Protein AF-A0A6N4E733-F1 (afdb_monomer_lite)

Foldseek 3Di:
DDDDDDDDDPDPPPPPPPPQPQFAFDVCLLVLLVVLLVLLLVLLVQLLVQAAQDPVRLVPPPALVPGCNALVVCPVSLVVSLVSLLVSLCVLLVSVCVPVNPVQVVLNCCLVVVPDDDALVVSVVSNPSRHPSSNLSSVSSRLSSVVSVLLCDCVQSVPSSGHHSVVSVVSNVVSVVSSVVNNVSSVVSVVVD

Organism: NCBI:txid2548426

Structure (mmCIF, N/CA/C/O backbone):
data_AF-A0A6N4E733-F1
#
_entry.id   AF-A0A6N4E733-F1
#
loop_
_atom_site.group_PDB
_atom_site.id
_atom_site.type_symbol
_atom_site.label_atom_id
_atom_site.label_alt_id
_atom_site.label_comp_id
_atom_site.label_asym_id
_atom_site.label_entity_id
_atom_site.label_seq_id
_atom_site.pdbx_PDB_ins_code
_atom_site.Cartn_x
_atom_site.Cartn_y
_atom_site.Cartn_z
_atom_site.occupancy
_atom_site.B_iso_or_equiv
_atom_site.auth_seq_id
_atom_site.auth_comp_id
_atom_site.auth_asym_id
_atom_site.auth_atom_id
_atom_site.pdbx_PDB_model_num
ATOM 1 N N . MET A 1 1 ? -26.734 61.680 44.728 1.00 37.19 1 MET A N 1
ATOM 2 C CA . MET A 1 1 ? -25.975 61.174 43.566 1.00 37.19 1 MET A CA 1
ATOM 3 C C . MET A 1 1 ? -25.511 59.753 43.862 1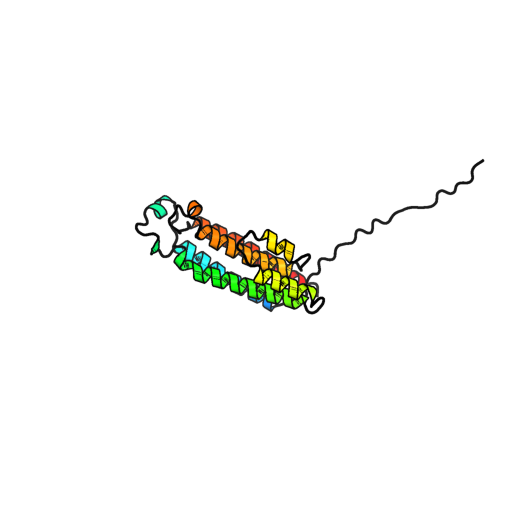.00 37.19 1 MET A C 1
ATOM 5 O O . MET A 1 1 ? -25.029 59.519 44.958 1.00 37.19 1 MET A O 1
ATOM 9 N N . ALA A 1 2 ? -25.751 58.854 42.902 1.00 37.06 2 ALA A N 1
ATOM 10 C CA . ALA A 1 2 ? -25.179 57.520 42.665 1.00 37.06 2 ALA A CA 1
ATOM 11 C C . ALA A 1 2 ? -25.007 56.514 43.832 1.00 37.06 2 ALA A C 1
ATOM 13 O O . ALA A 1 2 ? -24.000 56.490 44.530 1.00 37.06 2 ALA A O 1
ATOM 14 N N . ARG A 1 3 ? -25.953 55.564 43.903 1.00 43.69 3 ARG A N 1
ATOM 15 C CA . ARG A 1 3 ? -25.664 54.143 44.172 1.00 43.69 3 ARG A CA 1
ATOM 16 C C . ARG A 1 3 ? -24.935 53.571 42.953 1.00 43.69 3 ARG A C 1
ATOM 18 O O . ARG A 1 3 ? -25.370 53.884 41.852 1.00 43.69 3 ARG A O 1
ATOM 25 N N . LEU A 1 4 ? -23.951 52.690 43.136 1.00 38.16 4 LEU A N 1
ATOM 26 C CA . LEU A 1 4 ? -23.706 51.549 42.240 1.00 38.16 4 LEU A CA 1
ATOM 27 C C . LEU A 1 4 ? -22.690 50.593 42.876 1.00 38.16 4 LEU A C 1
ATOM 29 O O . LEU A 1 4 ? -21.502 50.875 42.986 1.00 38.16 4 LEU A O 1
ATOM 33 N N . TRP A 1 5 ? -23.221 49.460 43.322 1.00 41.47 5 TRP A N 1
ATOM 34 C CA . TRP A 1 5 ? -22.485 48.241 43.612 1.00 41.47 5 TRP A CA 1
ATOM 35 C C . TRP A 1 5 ? -21.985 47.667 42.282 1.00 41.47 5 TRP A C 1
ATOM 37 O O . TRP A 1 5 ? -22.796 47.418 41.393 1.00 41.47 5 TRP A O 1
ATOM 47 N N . ALA A 1 6 ? -20.679 47.451 42.135 1.00 42.34 6 ALA A N 1
ATOM 48 C CA . ALA A 1 6 ? -20.124 46.688 41.022 1.00 42.34 6 ALA A CA 1
ATOM 49 C C . ALA A 1 6 ? -19.972 45.231 41.472 1.00 42.34 6 ALA A C 1
ATOM 51 O O . ALA A 1 6 ? -19.013 44.865 42.147 1.00 42.34 6 ALA A O 1
ATOM 52 N N . VAL A 1 7 ? -20.969 44.417 41.135 1.00 46.75 7 VAL A N 1
ATOM 53 C CA . VAL A 1 7 ? -20.977 42.967 41.329 1.00 46.75 7 VAL A CA 1
ATOM 54 C C . VAL A 1 7 ? -21.109 42.314 39.955 1.00 46.75 7 VAL A C 1
ATOM 56 O O . VAL A 1 7 ? -22.022 42.644 39.207 1.00 46.75 7 VAL A O 1
ATOM 59 N N . LEU A 1 8 ? -20.208 41.357 39.709 1.00 43.78 8 LEU A N 1
ATOM 60 C CA . LEU A 1 8 ? -20.210 40.302 38.688 1.00 43.78 8 LEU A CA 1
ATOM 61 C C . LEU A 1 8 ? -20.123 40.694 37.200 1.00 43.78 8 LEU A C 1
ATOM 63 O O . LEU A 1 8 ? -20.998 41.340 36.643 1.00 43.78 8 LEU A O 1
ATOM 67 N N . LEU A 1 9 ? -19.136 40.101 36.519 1.00 40.91 9 LEU A N 1
ATOM 68 C CA . LEU A 1 9 ? -19.364 38.911 35.681 1.00 40.91 9 LEU A CA 1
ATOM 69 C C . LEU A 1 9 ? -18.004 38.297 35.296 1.00 40.91 9 LEU A C 1
ATOM 71 O O . LEU A 1 9 ? -17.426 38.596 34.255 1.00 40.91 9 LEU A O 1
ATOM 75 N N . LEU A 1 10 ? -17.486 37.423 36.165 1.00 42.59 10 LEU A N 1
ATOM 76 C CA . LEU A 1 10 ? -16.529 36.396 35.754 1.00 42.59 10 LEU A CA 1
ATOM 77 C C . LEU A 1 10 ? -17.308 35.392 34.902 1.00 42.59 10 LEU A C 1
ATOM 79 O O . LEU A 1 10 ? -18.083 34.602 35.433 1.00 42.59 10 LEU A O 1
ATOM 83 N N . ALA A 1 11 ? -17.135 35.449 33.585 1.00 44.19 11 ALA A N 1
ATOM 84 C CA . ALA A 1 11 ? -17.552 34.372 32.703 1.00 44.19 11 ALA A CA 1
ATOM 85 C C . ALA A 1 11 ? -16.568 33.202 32.884 1.00 44.19 11 ALA A C 1
ATOM 87 O O . ALA A 1 11 ? -15.387 33.364 32.561 1.00 44.19 11 ALA A O 1
ATOM 88 N N . PRO A 1 12 ? -16.990 32.027 33.386 1.00 45.59 12 PRO A N 1
ATOM 89 C CA . PRO A 1 12 ? -16.172 30.843 33.233 1.00 45.59 12 PRO A CA 1
ATOM 90 C C . PRO A 1 12 ? -16.216 30.465 31.751 1.00 45.59 12 PRO A C 1
ATOM 92 O O . PRO A 1 12 ? -17.243 30.036 31.228 1.00 45.59 12 PRO A O 1
ATOM 95 N N . MET A 1 13 ? -15.088 30.647 31.065 1.00 41.25 13 MET A N 1
ATOM 96 C CA . MET A 1 13 ? -14.795 29.953 29.815 1.00 41.25 13 MET A CA 1
ATOM 97 C C . MET A 1 13 ? -14.754 28.459 30.141 1.00 41.25 13 MET A C 1
ATOM 99 O O . MET A 1 13 ? -13.705 27.910 30.476 1.00 41.25 13 MET A O 1
ATOM 103 N N . ILE A 1 14 ? -15.916 27.806 30.105 1.00 45.97 14 ILE A N 1
ATOM 104 C CA . ILE A 1 14 ? -16.004 26.351 30.076 1.00 45.97 14 ILE A CA 1
ATOM 105 C C . ILE A 1 14 ? -15.475 25.952 28.701 1.00 45.97 14 ILE A C 1
ATOM 107 O O . ILE A 1 14 ? -16.219 25.826 27.731 1.00 45.97 14 ILE A O 1
ATOM 111 N N . GLY A 1 15 ? -14.151 25.824 28.609 1.00 41.09 15 GLY A N 1
ATOM 112 C CA . GLY A 1 15 ? -13.496 25.095 27.542 1.00 41.09 15 GLY A CA 1
ATOM 113 C C . GLY A 1 15 ? -13.974 23.657 27.634 1.00 41.09 15 GLY A C 1
ATOM 114 O O . GLY A 1 15 ? -13.430 22.863 28.399 1.00 41.09 15 GLY A O 1
ATOM 115 N N . GLY A 1 16 ? -15.042 23.344 26.902 1.00 36.66 16 GLY A N 1
ATOM 116 C CA . GLY A 1 16 ? -15.466 21.977 26.683 1.00 36.66 16 GLY A CA 1
ATOM 117 C C . GLY A 1 16 ? -14.296 21.237 26.056 1.00 36.66 16 GLY A C 1
ATOM 118 O O . GLY A 1 16 ? -13.979 21.447 24.887 1.00 36.66 16 GLY A O 1
ATOM 119 N N . CYS A 1 17 ? -13.630 20.395 26.843 1.00 42.91 17 CYS A N 1
ATOM 120 C CA . CYS A 1 17 ? -12.808 19.336 26.292 1.00 42.91 17 CYS A CA 1
ATOM 121 C C . CYS A 1 17 ? -13.757 18.515 25.424 1.00 42.91 17 CYS A C 1
ATOM 123 O O . CYS A 1 17 ? -14.620 17.813 25.952 1.00 42.91 17 CYS A O 1
ATOM 125 N N . ALA A 1 18 ? -13.665 18.665 24.103 1.00 42.12 18 ALA A N 1
ATOM 126 C CA . ALA A 1 18 ? -14.298 17.739 23.188 1.00 42.12 18 ALA A CA 1
ATOM 127 C C . ALA A 1 18 ? -13.693 16.372 23.513 1.00 42.12 18 ALA A C 1
ATOM 129 O O . ALA A 1 18 ? -12.561 16.087 23.127 1.00 42.12 18 ALA A O 1
ATOM 130 N N . MET A 1 19 ? -14.399 15.573 24.320 1.00 41.31 19 MET A N 1
ATOM 131 C CA . MET A 1 19 ? -14.022 14.195 24.578 1.00 41.31 19 MET A CA 1
ATOM 132 C C . MET A 1 19 ? -14.069 13.501 23.225 1.00 41.31 19 MET A C 1
ATOM 134 O O . MET A 1 19 ? -15.141 13.193 22.704 1.00 41.31 19 MET A O 1
ATOM 138 N N . GLN A 1 20 ? -12.905 13.323 22.607 1.00 49.31 20 GLN A N 1
ATOM 139 C CA . GLN A 1 20 ? -12.774 12.385 21.511 1.00 49.31 20 GLN A CA 1
ATOM 140 C C . GLN A 1 20 ? -13.217 11.036 22.064 1.00 49.31 20 GLN A C 1
ATOM 142 O O . GLN A 1 20 ? -12.657 10.554 23.046 1.00 49.31 20 GLN A O 1
ATOM 147 N N . LEU A 1 21 ? -14.275 10.478 21.477 1.00 49.22 21 LEU A N 1
ATOM 148 C CA . LEU A 1 21 ? -14.801 9.176 21.849 1.00 49.22 21 LEU A CA 1
ATOM 149 C C . LEU A 1 21 ? -13.724 8.136 21.511 1.00 49.22 21 LEU A C 1
ATOM 151 O O . LEU A 1 21 ? -13.549 7.747 20.354 1.00 49.22 21 LEU A O 1
ATOM 155 N N . VAL A 1 22 ? -12.930 7.765 22.512 1.00 56.69 22 VAL A N 1
ATOM 156 C CA . VAL A 1 22 ? -11.940 6.699 22.398 1.00 56.69 22 VAL A CA 1
ATOM 157 C C . VAL A 1 22 ? -12.692 5.394 22.618 1.00 56.69 22 VAL A C 1
ATOM 159 O O . VAL A 1 22 ? -13.217 5.156 23.701 1.00 56.69 22 VAL A O 1
ATOM 162 N N . GLN A 1 23 ? -12.777 4.564 21.578 1.00 62.03 23 GLN A N 1
ATOM 163 C CA . GLN A 1 23 ? -13.398 3.245 21.696 1.00 62.03 23 GLN A CA 1
ATOM 164 C C . GLN A 1 23 ? -12.700 2.392 22.767 1.00 62.03 23 GLN A C 1
ATOM 166 O O . GLN A 1 23 ? -11.492 2.557 22.960 1.00 62.03 23 GLN A O 1
ATOM 171 N N . PRO A 1 24 ? -13.400 1.432 23.397 1.00 67.50 24 PRO A N 1
ATOM 172 C CA . PRO A 1 24 ? -12.759 0.436 24.250 1.00 67.50 24 PRO A CA 1
ATOM 173 C C . PRO A 1 24 ? -11.723 -0.393 23.473 1.00 67.50 24 PRO A C 1
ATOM 175 O O . PRO A 1 24 ? -11.715 -0.444 22.240 1.00 67.50 24 PRO A O 1
ATOM 178 N N . TYR A 1 25 ? -10.811 -1.026 24.211 1.00 75.44 25 TYR A N 1
ATOM 179 C CA . TYR A 1 25 ? -9.773 -1.884 23.642 1.00 75.44 25 TYR A CA 1
ATOM 180 C C . TYR A 1 25 ? -10.366 -3.089 22.891 1.00 75.44 25 TYR A C 1
ATOM 182 O O . TYR A 1 25 ? -11.168 -3.835 23.453 1.00 75.44 25 TYR A O 1
ATOM 190 N N . ASP A 1 26 ? -9.898 -3.341 21.662 1.00 81.19 26 ASP A N 1
ATOM 191 C CA . ASP A 1 26 ? -10.223 -4.552 20.897 1.00 81.19 26 ASP A CA 1
ATOM 192 C C . ASP A 1 26 ? -8.949 -5.296 20.448 1.00 81.19 26 ASP A C 1
ATOM 194 O O . ASP A 1 26 ? -8.253 -4.913 19.502 1.00 81.19 26 ASP A O 1
ATOM 198 N N . ALA A 1 27 ? -8.668 -6.434 21.091 1.00 83.56 27 ALA A N 1
ATOM 199 C CA . ALA A 1 27 ? -7.518 -7.290 20.781 1.00 83.56 27 ALA A CA 1
ATOM 200 C C . ALA A 1 27 ? -7.492 -7.802 19.326 1.00 83.56 27 ALA A C 1
ATOM 202 O O . ALA A 1 27 ? -6.429 -8.130 18.785 1.00 83.56 27 ALA A O 1
ATOM 203 N N . LYS A 1 28 ? -8.649 -7.883 18.662 1.00 87.62 28 LYS A N 1
ATOM 204 C CA . LYS A 1 28 ? -8.726 -8.286 17.253 1.00 87.62 28 LYS A CA 1
ATOM 205 C C . LYS A 1 28 ? -8.357 -7.152 16.300 1.00 87.62 28 LYS A C 1
ATOM 207 O O . LYS A 1 28 ? -7.849 -7.450 15.225 1.00 87.62 28 LYS A O 1
ATOM 212 N N . LEU A 1 29 ? -8.548 -5.885 16.681 1.00 87.94 29 LEU A N 1
ATOM 213 C CA . LEU A 1 29 ? -8.032 -4.747 15.907 1.00 87.94 29 LEU A CA 1
ATOM 214 C C . LEU A 1 29 ? -6.503 -4.696 15.979 1.00 87.94 29 LEU A C 1
ATOM 216 O O . LEU A 1 29 ? -5.846 -4.538 14.954 1.00 87.94 29 LEU A O 1
ATOM 220 N N . VAL A 1 30 ? -5.935 -4.949 17.162 1.00 88.38 30 VAL A N 1
ATOM 221 C CA . VAL A 1 30 ? -4.482 -5.070 17.373 1.00 88.38 30 VAL A CA 1
ATOM 222 C C . VAL A 1 30 ? -3.879 -6.190 16.525 1.00 88.38 30 VAL A C 1
ATOM 224 O O . VAL A 1 30 ? -2.996 -5.944 15.702 1.00 88.38 30 VAL A O 1
ATOM 227 N N . SER A 1 31 ? -4.373 -7.421 16.685 1.00 91.12 31 SER A N 1
ATOM 228 C CA . SER A 1 31 ? -3.856 -8.576 15.934 1.00 91.12 31 SER A CA 1
ATOM 229 C C . SER A 1 31 ? -4.151 -8.487 14.433 1.00 91.12 31 SER A C 1
ATOM 231 O O . SER A 1 31 ? -3.339 -8.923 13.615 1.00 91.12 31 SER A O 1
ATOM 233 N N . GLY A 1 32 ? -5.269 -7.869 14.049 1.00 93.25 32 GLY A N 1
ATOM 234 C CA . GLY A 1 32 ? -5.602 -7.573 12.660 1.00 93.25 32 GLY A CA 1
ATOM 235 C C . GLY A 1 32 ? -4.635 -6.573 12.019 1.00 93.25 32 GLY A C 1
ATOM 236 O O . GLY A 1 32 ? -4.145 -6.824 10.919 1.00 93.25 32 GLY A O 1
ATOM 237 N N . ALA A 1 33 ? -4.275 -5.498 12.726 1.00 93.19 33 ALA A N 1
ATOM 238 C CA . ALA A 1 33 ? -3.271 -4.535 12.272 1.00 93.19 33 ALA A CA 1
ATOM 239 C C . ALA A 1 33 ? -1.878 -5.176 12.111 1.00 93.19 33 ALA A C 1
ATOM 241 O O . ALA A 1 33 ? -1.170 -4.890 11.145 1.00 93.19 33 ALA A O 1
ATOM 242 N N . GLU A 1 34 ? -1.485 -6.090 13.006 1.00 94.38 34 GLU A N 1
ATOM 243 C CA . GLU A 1 34 ? -0.240 -6.859 12.856 1.00 94.38 34 GLU A CA 1
ATOM 244 C C . GLU A 1 34 ? -0.270 -7.803 11.647 1.00 94.38 34 GLU A C 1
ATOM 246 O O . GLU A 1 34 ? 0.722 -7.928 10.923 1.00 94.38 34 GLU A O 1
ATOM 251 N N . ALA A 1 35 ? -1.393 -8.489 11.420 1.00 96.56 35 ALA A N 1
ATOM 252 C CA . ALA A 1 35 ? -1.559 -9.375 10.272 1.00 96.56 35 ALA A CA 1
ATOM 253 C C . ALA A 1 35 ? -1.493 -8.591 8.953 1.00 96.56 35 ALA A C 1
ATOM 255 O O . ALA A 1 35 ? -0.776 -8.999 8.032 1.00 96.56 35 ALA A O 1
ATOM 256 N N . PHE A 1 36 ? -2.163 -7.437 8.901 1.00 97.19 36 PHE A N 1
ATOM 257 C CA . PHE A 1 36 ? -2.080 -6.496 7.788 1.00 97.19 36 PHE A CA 1
ATOM 258 C C . PHE A 1 36 ? -0.631 -6.052 7.552 1.00 97.19 36 PHE A C 1
ATOM 260 O O . PHE A 1 36 ? -0.127 -6.155 6.432 1.00 97.19 36 PHE A O 1
ATOM 267 N N . TYR A 1 37 ? 0.080 -5.638 8.611 1.00 97.38 37 TYR A N 1
ATOM 268 C CA . TYR A 1 37 ? 1.487 -5.243 8.522 1.00 97.38 37 TYR A CA 1
ATOM 269 C C . TYR A 1 37 ? 2.349 -6.341 7.907 1.00 97.38 37 TYR A C 1
ATOM 271 O O . TYR A 1 37 ? 3.094 -6.072 6.970 1.00 97.38 37 TYR A O 1
ATOM 279 N N . LYS A 1 38 ? 2.238 -7.582 8.395 1.00 97.94 38 LYS A N 1
ATOM 280 C CA . LYS A 1 38 ? 3.041 -8.711 7.900 1.00 97.94 38 LYS A CA 1
ATOM 281 C C . LYS A 1 38 ? 2.825 -8.936 6.405 1.00 97.94 38 LYS A C 1
ATOM 283 O O . LYS A 1 38 ? 3.798 -9.089 5.665 1.00 97.94 38 LYS A O 1
ATOM 288 N N . LYS A 1 39 ? 1.574 -8.910 5.941 1.00 97.94 39 LYS A N 1
ATOM 289 C CA . LYS A 1 39 ? 1.250 -9.084 4.517 1.00 97.94 39 LYS A CA 1
ATOM 290 C C . LYS A 1 39 ? 1.750 -7.920 3.667 1.00 97.94 39 LYS A C 1
ATOM 292 O O . LYS A 1 39 ? 2.428 -8.148 2.666 1.00 97.94 39 LYS A O 1
ATOM 297 N N . ALA A 1 40 ? 1.486 -6.683 4.085 1.00 98.12 40 ALA A N 1
ATOM 298 C CA . ALA A 1 40 ? 1.936 -5.494 3.368 1.00 98.12 40 ALA A CA 1
ATOM 299 C C . ALA A 1 40 ? 3.471 -5.405 3.322 1.00 98.12 40 ALA A C 1
ATOM 301 O O . ALA A 1 40 ? 4.042 -5.147 2.264 1.00 98.12 40 ALA A O 1
ATOM 302 N N . ALA A 1 41 ? 4.153 -5.692 4.431 1.00 97.94 41 ALA A N 1
ATOM 303 C CA . ALA A 1 41 ? 5.610 -5.708 4.509 1.00 97.94 41 ALA A CA 1
ATOM 304 C C . ALA A 1 41 ? 6.221 -6.803 3.624 1.00 97.94 41 ALA A C 1
ATOM 306 O O . ALA A 1 41 ? 7.231 -6.553 2.969 1.00 97.94 41 ALA A O 1
ATOM 307 N N . THR A 1 42 ? 5.592 -7.980 3.551 1.00 98.19 42 THR A N 1
ATOM 308 C CA . THR A 1 42 ? 6.009 -9.061 2.642 1.00 98.19 42 THR A CA 1
ATOM 309 C C . THR A 1 42 ? 5.907 -8.608 1.187 1.00 98.19 42 THR A C 1
ATOM 311 O O . THR A 1 42 ? 6.892 -8.673 0.454 1.00 98.19 42 THR A O 1
ATOM 314 N N . MET A 1 43 ? 4.765 -8.036 0.787 1.00 98.19 43 MET A N 1
ATOM 315 C CA . MET A 1 43 ? 4.591 -7.471 -0.556 1.00 98.19 43 MET A CA 1
ATOM 316 C C . MET A 1 43 ? 5.644 -6.398 -0.869 1.00 98.19 43 MET A C 1
ATOM 318 O O . MET A 1 43 ? 6.211 -6.394 -1.960 1.00 98.19 43 MET A O 1
ATOM 322 N N . VAL A 1 44 ? 5.918 -5.492 0.076 1.00 98.06 44 VAL A N 1
ATOM 323 C CA . VAL A 1 44 ? 6.925 -4.433 -0.086 1.00 98.06 44 VAL A CA 1
ATOM 324 C C . VAL A 1 44 ? 8.331 -5.013 -0.239 1.00 98.06 44 VAL A C 1
ATOM 326 O O . VAL A 1 44 ? 9.089 -4.549 -1.089 1.00 98.06 44 VAL A O 1
ATOM 329 N N . GLN A 1 45 ? 8.684 -6.031 0.546 1.00 98.25 45 GLN A N 1
ATOM 330 C CA . GLN A 1 45 ? 9.993 -6.676 0.480 1.00 98.25 45 GLN A CA 1
ATOM 331 C C . GLN A 1 45 ? 10.199 -7.409 -0.851 1.00 98.25 45 GLN A C 1
ATOM 333 O O . GLN A 1 45 ? 11.266 -7.290 -1.451 1.00 98.25 45 GLN A O 1
ATOM 338 N N . GLU A 1 46 ? 9.183 -8.122 -1.335 1.00 97.69 46 GLU A N 1
ATOM 339 C CA . GLU A 1 46 ? 9.220 -8.779 -2.645 1.00 97.69 46 GLU A CA 1
ATOM 340 C C . GLU A 1 46 ? 9.310 -7.759 -3.785 1.00 97.69 46 GLU A C 1
ATOM 342 O O . GLU A 1 46 ? 10.130 -7.912 -4.689 1.00 97.69 46 GLU A O 1
ATOM 347 N N . GLY A 1 47 ? 8.534 -6.672 -3.700 1.00 98.06 47 GLY A N 1
ATOM 348 C CA . GLY A 1 47 ? 8.623 -5.542 -4.622 1.00 98.06 47 GLY A CA 1
ATOM 349 C C . GLY A 1 47 ? 10.028 -4.959 -4.668 1.00 98.06 47 GLY A C 1
ATOM 350 O O . GLY A 1 47 ? 10.595 -4.817 -5.749 1.00 98.06 47 GLY A O 1
ATOM 351 N N . ARG A 1 48 ? 10.640 -4.705 -3.505 1.00 98.31 48 ARG A N 1
ATOM 352 C CA . ARG A 1 48 ? 12.024 -4.229 -3.422 1.00 98.31 48 ARG A CA 1
ATOM 353 C C . ARG A 1 48 ? 12.995 -5.206 -4.076 1.00 98.31 48 ARG A C 1
ATOM 355 O O . ARG A 1 48 ? 13.809 -4.777 -4.882 1.00 98.31 48 ARG A O 1
ATOM 362 N N . ALA A 1 49 ? 12.919 -6.489 -3.731 1.00 98.19 49 ALA A N 1
ATOM 363 C CA . ALA A 1 49 ? 13.851 -7.504 -4.218 1.00 98.19 49 ALA A CA 1
ATOM 364 C C . ALA A 1 49 ? 13.801 -7.672 -5.745 1.00 98.19 49 ALA A C 1
ATOM 366 O O . ALA A 1 49 ? 14.835 -7.895 -6.365 1.00 98.19 49 ALA A O 1
ATOM 367 N N . ALA A 1 50 ? 12.618 -7.532 -6.344 1.00 97.56 50 ALA A N 1
ATOM 368 C CA . ALA A 1 50 ? 12.437 -7.639 -7.787 1.00 97.56 50 ALA A CA 1
ATOM 369 C C . ALA A 1 50 ? 12.754 -6.340 -8.550 1.00 97.56 50 ALA A C 1
ATOM 371 O O . ALA A 1 50 ? 12.831 -6.369 -9.774 1.00 97.56 50 ALA A O 1
ATOM 372 N N . SER A 1 51 ? 12.873 -5.195 -7.870 1.00 98.00 51 SER A N 1
ATOM 373 C CA . SER A 1 51 ? 12.921 -3.883 -8.525 1.00 98.00 51 SER A CA 1
ATOM 374 C C . SER A 1 51 ? 14.337 -3.424 -8.882 1.00 98.00 51 SER A C 1
ATOM 376 O O . SER A 1 51 ? 15.278 -3.691 -8.129 1.00 98.00 51 SER A O 1
ATOM 378 N N . PRO A 1 52 ? 14.491 -2.640 -9.965 1.00 98.12 52 PRO A N 1
ATOM 379 C CA . PRO A 1 52 ? 15.754 -1.991 -10.299 1.00 98.12 52 PRO A CA 1
ATOM 380 C C . PRO A 1 52 ? 16.151 -0.956 -9.237 1.00 98.12 52 PRO A C 1
ATOM 382 O O . PRO A 1 52 ? 15.303 -0.281 -8.638 1.00 98.12 52 PRO A O 1
ATOM 385 N N . GLY A 1 53 ? 17.454 -0.806 -9.012 1.00 97.88 53 GLY A N 1
ATOM 386 C CA . GLY A 1 53 ? 18.026 0.201 -8.122 1.00 97.88 53 GLY A CA 1
ATOM 387 C C . GLY A 1 53 ? 18.017 1.604 -8.733 1.00 97.88 53 GLY A C 1
ATOM 388 O O . GLY A 1 53 ? 17.865 2.594 -8.014 1.00 97.88 53 GLY A O 1
ATOM 389 N N . SER A 1 54 ? 18.110 1.701 -10.062 1.00 97.50 54 SER A N 1
ATOM 390 C CA . SER A 1 54 ? 18.254 2.966 -10.787 1.00 97.50 54 SER A CA 1
ATOM 391 C C . SER A 1 54 ? 17.311 3.099 -11.989 1.00 97.50 54 SER A C 1
ATOM 393 O O . SER A 1 54 ? 16.684 2.144 -12.444 1.00 97.50 54 SER A O 1
ATOM 395 N N . ASP A 1 55 ? 17.200 4.320 -12.522 1.00 96.56 55 ASP A N 1
ATOM 396 C CA . ASP A 1 55 ? 16.445 4.562 -13.758 1.00 96.56 55 ASP A CA 1
ATOM 397 C C . ASP A 1 55 ? 17.133 3.966 -14.993 1.00 96.56 55 ASP A C 1
ATOM 399 O O . ASP A 1 55 ? 16.444 3.590 -15.936 1.00 96.56 55 ASP A O 1
ATOM 403 N N . ALA A 1 56 ? 18.466 3.856 -14.974 1.00 97.56 56 ALA A N 1
ATOM 404 C CA . ALA A 1 56 ? 19.234 3.223 -16.042 1.00 97.56 56 ALA A CA 1
ATOM 405 C C . ALA A 1 56 ? 18.965 1.712 -16.095 1.00 97.56 56 ALA A C 1
ATOM 407 O O . ALA A 1 56 ? 18.639 1.192 -17.157 1.00 97.56 56 ALA A O 1
ATOM 408 N N . GLU A 1 57 ? 19.002 1.028 -14.946 1.00 97.75 57 GL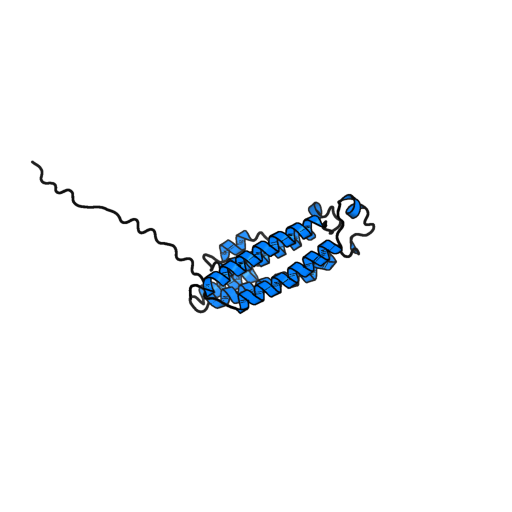U A N 1
ATOM 409 C CA . GLU A 1 57 ? 18.628 -0.391 -14.853 1.00 97.75 57 GLU A CA 1
ATOM 410 C C . GLU A 1 57 ? 17.185 -0.624 -15.294 1.00 97.75 57 GLU A C 1
ATOM 412 O O . GLU A 1 57 ? 16.914 -1.558 -16.039 1.00 97.75 57 GLU A O 1
ATOM 417 N N . ARG A 1 58 ? 16.258 0.252 -14.884 1.00 97.56 58 ARG A N 1
ATOM 418 C CA . ARG A 1 58 ? 14.856 0.168 -15.303 1.00 97.56 58 ARG A CA 1
ATOM 419 C C . ARG A 1 58 ? 14.690 0.321 -16.816 1.00 97.56 58 ARG A C 1
ATOM 421 O O . ARG A 1 58 ? 13.908 -0.411 -17.408 1.00 97.56 58 ARG A O 1
ATOM 428 N N . ALA A 1 59 ? 15.410 1.259 -17.433 1.00 96.38 59 ALA A N 1
ATOM 429 C CA . ALA A 1 59 ? 15.363 1.492 -18.877 1.00 96.38 59 ALA A CA 1
ATOM 430 C C . ALA A 1 59 ? 16.007 0.358 -19.692 1.00 96.38 59 ALA A C 1
ATOM 432 O O . ALA A 1 59 ? 15.662 0.178 -20.855 1.00 96.38 59 ALA A O 1
ATOM 433 N N . ALA A 1 60 ? 16.919 -0.412 -19.091 1.00 97.44 60 ALA A N 1
ATOM 434 C CA . ALA A 1 60 ? 17.546 -1.571 -19.722 1.00 97.44 60 ALA A CA 1
ATOM 435 C C . ALA A 1 60 ? 16.637 -2.819 -19.767 1.00 97.44 60 ALA A C 1
ATOM 437 O O . ALA A 1 60 ? 17.004 -3.822 -20.379 1.00 97.44 60 ALA A O 1
ATOM 438 N N . ILE A 1 61 ? 15.461 -2.784 -19.129 1.00 97.38 61 ILE A N 1
ATOM 439 C CA . ILE A 1 61 ? 14.492 -3.886 -19.150 1.00 97.38 61 ILE A CA 1
ATOM 440 C C . ILE A 1 61 ? 13.828 -3.939 -20.532 1.00 97.38 61 ILE A C 1
ATOM 442 O O . ILE A 1 61 ? 13.048 -3.058 -20.883 1.00 97.38 61 ILE A O 1
ATOM 446 N N . ALA A 1 62 ? 14.130 -4.990 -21.299 1.00 95.19 62 ALA A N 1
ATOM 447 C CA . ALA A 1 62 ? 13.672 -5.140 -22.682 1.00 95.19 62 ALA A CA 1
ATOM 448 C C . ALA A 1 62 ? 12.145 -5.290 -22.815 1.00 95.19 62 ALA A C 1
ATOM 450 O O . ALA A 1 62 ? 11.545 -4.676 -23.691 1.00 95.19 62 ALA A O 1
ATOM 451 N N . ASP A 1 63 ? 11.520 -6.079 -21.936 1.00 96.50 63 ASP A N 1
ATOM 452 C CA . ASP A 1 63 ? 10.063 -6.226 -21.861 1.00 96.50 63 ASP A CA 1
ATOM 453 C C . ASP A 1 63 ? 9.590 -6.011 -20.415 1.00 96.50 63 ASP A C 1
ATOM 455 O O . ASP A 1 63 ? 9.641 -6.931 -19.587 1.00 96.50 63 ASP A O 1
ATOM 459 N N . PRO A 1 64 ? 9.145 -4.788 -20.076 1.00 96.88 64 PRO A N 1
ATOM 460 C CA . PRO A 1 64 ? 8.642 -4.489 -18.744 1.00 96.88 64 PRO A CA 1
ATOM 461 C C . PRO A 1 64 ? 7.404 -5.302 -18.357 1.00 96.88 64 PRO A C 1
ATOM 463 O O . PRO A 1 64 ? 7.234 -5.593 -17.178 1.00 96.88 64 PRO A O 1
ATOM 466 N N . SER A 1 65 ? 6.561 -5.709 -19.314 1.00 95.50 65 SER A N 1
ATOM 467 C CA . SER A 1 65 ? 5.250 -6.316 -19.035 1.00 95.50 65 SER A CA 1
ATOM 468 C C . SER A 1 65 ? 5.345 -7.693 -18.368 1.00 95.50 65 SER A C 1
ATOM 470 O O . SER A 1 65 ? 4.482 -8.078 -17.572 1.00 95.50 65 SER A O 1
ATOM 472 N N . VAL A 1 66 ? 6.423 -8.430 -18.650 1.00 96.69 66 VAL A N 1
ATOM 473 C CA . VAL A 1 66 ? 6.677 -9.757 -18.074 1.00 96.69 66 VAL A CA 1
ATOM 474 C C . VAL A 1 66 ? 7.525 -9.705 -16.806 1.00 96.69 66 VAL A C 1
ATOM 476 O O . VAL A 1 66 ? 7.559 -10.696 -16.069 1.00 96.69 66 VAL A O 1
ATOM 479 N N . HIS A 1 67 ? 8.162 -8.564 -16.521 1.00 98.00 67 HIS A N 1
ATOM 480 C CA . HIS A 1 67 ? 9.110 -8.391 -15.425 1.00 98.00 67 HIS A CA 1
ATOM 481 C C . HIS A 1 67 ? 8.458 -8.664 -14.051 1.00 98.00 67 HIS A C 1
ATOM 483 O O . HIS A 1 67 ? 7.319 -8.254 -13.810 1.00 98.00 67 HIS A O 1
ATOM 489 N N . PRO A 1 68 ? 9.154 -9.320 -13.100 1.00 97.69 68 PRO A N 1
ATOM 490 C CA . PRO A 1 68 ? 8.583 -9.653 -11.790 1.00 97.69 68 PRO A CA 1
ATOM 491 C C . PRO A 1 68 ? 8.184 -8.426 -10.956 1.00 97.69 68 PRO A C 1
ATOM 493 O O . PRO A 1 68 ? 7.299 -8.532 -10.113 1.00 97.69 68 PRO A O 1
ATOM 496 N N . ALA A 1 69 ? 8.801 -7.267 -11.202 1.00 97.56 69 ALA A N 1
ATOM 497 C CA . ALA A 1 69 ? 8.451 -6.001 -10.550 1.00 97.56 69 ALA A CA 1
ATOM 498 C C . ALA A 1 69 ? 7.350 -5.191 -11.260 1.00 97.56 69 ALA A C 1
ATOM 500 O O . ALA A 1 69 ? 7.072 -4.074 -10.834 1.00 97.56 69 ALA A O 1
ATOM 501 N N . HIS A 1 70 ? 6.761 -5.706 -12.343 1.00 98.56 70 HIS A N 1
ATOM 502 C CA . HIS A 1 70 ? 5.701 -5.008 -13.068 1.00 98.56 70 HIS A CA 1
ATOM 503 C C . HIS A 1 70 ? 4.412 -4.935 -12.244 1.00 98.56 70 HIS A C 1
ATOM 505 O O . HIS A 1 70 ? 4.047 -5.905 -11.576 1.00 98.56 70 HIS A O 1
ATOM 511 N N . PHE A 1 71 ? 3.686 -3.820 -12.347 1.00 98.31 71 PHE A N 1
ATOM 512 C CA . PHE A 1 71 ? 2.433 -3.550 -11.640 1.00 98.31 71 PHE A CA 1
ATOM 513 C C . PHE A 1 71 ? 1.446 -4.725 -11.651 1.00 98.31 71 PHE A C 1
ATOM 515 O O . PHE A 1 71 ? 0.932 -5.098 -10.595 1.00 98.31 71 PHE A O 1
ATOM 522 N N . SER A 1 72 ? 1.259 -5.376 -12.803 1.00 97.75 72 SER A N 1
ATOM 523 C CA . SER A 1 72 ? 0.343 -6.519 -12.960 1.00 97.75 72 SER A CA 1
ATOM 524 C C . SER A 1 72 ? 0.661 -7.712 -12.048 1.00 97.75 72 SER A C 1
ATOM 526 O O . SER A 1 72 ? -0.228 -8.487 -11.700 1.00 97.75 72 SER A O 1
ATOM 528 N N . ARG A 1 73 ? 1.912 -7.857 -11.586 1.00 97.81 73 ARG A N 1
ATOM 529 C CA . ARG A 1 73 ? 2.313 -8.883 -10.604 1.00 97.81 73 ARG A CA 1
ATOM 530 C C . ARG A 1 73 ? 1.848 -8.557 -9.179 1.00 97.81 73 ARG A C 1
ATOM 532 O O . ARG A 1 73 ? 1.841 -9.437 -8.318 1.00 97.81 73 ARG A O 1
ATOM 539 N N . PHE A 1 74 ? 1.449 -7.310 -8.929 1.00 97.75 74 PHE A N 1
ATOM 540 C CA . PHE A 1 74 ? 1.070 -6.785 -7.617 1.00 97.75 74 PHE A CA 1
ATOM 541 C C . PHE A 1 74 ? -0.409 -6.421 -7.496 1.00 97.75 74 PHE A C 1
ATOM 543 O O . PHE A 1 74 ? -0.873 -6.282 -6.369 1.00 97.75 74 PHE A O 1
ATOM 550 N N . GLU A 1 75 ? -1.160 -6.303 -8.594 1.00 96.31 75 GLU A N 1
ATOM 551 C CA . GLU A 1 75 ? -2.578 -5.901 -8.578 1.00 96.31 75 GLU A CA 1
ATOM 552 C C . GLU A 1 75 ? -3.412 -6.680 -7.556 1.00 96.31 75 GLU A C 1
ATOM 554 O O . GLU A 1 75 ? -3.924 -6.094 -6.603 1.00 96.31 75 GLU A O 1
ATOM 559 N N . SER A 1 76 ? -3.415 -8.012 -7.654 1.00 97.00 76 SER A N 1
ATOM 560 C CA . SER A 1 76 ? -4.158 -8.869 -6.717 1.00 97.00 76 SER A CA 1
ATOM 561 C C . SER A 1 76 ? -3.703 -8.741 -5.258 1.00 97.00 76 SER A C 1
ATOM 563 O O . SER A 1 76 ? -4.447 -9.069 -4.334 1.00 97.00 76 SER A O 1
ATOM 565 N N . ARG A 1 77 ? -2.467 -8.293 -5.018 1.00 97.38 77 ARG A N 1
ATOM 566 C CA . ARG A 1 77 ? -1.928 -8.079 -3.670 1.00 97.38 77 ARG A CA 1
ATOM 567 C C . ARG A 1 77 ? -2.419 -6.754 -3.101 1.00 97.38 77 ARG A C 1
ATOM 569 O O . ARG A 1 77 ? -2.768 -6.714 -1.925 1.00 97.38 77 ARG A O 1
ATOM 576 N N . TYR A 1 78 ? -2.503 -5.710 -3.927 1.00 97.38 78 TYR A N 1
ATOM 577 C CA . TYR A 1 78 ? -3.170 -4.467 -3.543 1.00 97.38 78 TYR A CA 1
ATOM 578 C C . TYR A 1 78 ? -4.641 -4.709 -3.223 1.00 97.38 78 TYR A C 1
ATOM 580 O O . TYR A 1 78 ? -5.087 -4.269 -2.170 1.00 97.38 78 TYR A O 1
ATOM 588 N N . ASP A 1 79 ? -5.361 -5.459 -4.063 1.00 95.00 79 ASP A N 1
ATOM 589 C CA . ASP A 1 79 ? -6.778 -5.774 -3.833 1.00 95.00 79 ASP A CA 1
ATOM 590 C C . ASP A 1 79 ? -6.988 -6.480 -2.489 1.00 95.00 79 ASP A C 1
ATOM 592 O O . ASP A 1 79 ? -7.841 -6.083 -1.699 1.00 95.00 79 ASP A O 1
ATOM 596 N N . LYS A 1 80 ? -6.147 -7.472 -2.169 1.00 96.25 80 LYS A N 1
ATOM 597 C CA . LYS A 1 80 ? -6.189 -8.157 -0.867 1.00 96.25 80 LYS A CA 1
ATOM 598 C C . LYS A 1 80 ? -5.957 -7.203 0.302 1.00 96.25 80 LYS A C 1
ATOM 600 O O . LYS A 1 80 ? -6.687 -7.266 1.283 1.00 96.25 80 LYS A O 1
ATOM 605 N N . LEU A 1 81 ? -4.964 -6.318 0.210 1.00 96.56 81 LEU A N 1
ATOM 606 C CA . LEU A 1 81 ? -4.696 -5.343 1.269 1.00 96.56 81 LEU A CA 1
ATOM 607 C C . LEU A 1 81 ? -5.842 -4.333 1.425 1.00 96.56 81 LEU A C 1
ATOM 609 O O . LEU A 1 81 ? -6.173 -3.970 2.550 1.00 96.56 81 LEU A O 1
ATOM 613 N N . ILE A 1 82 ? -6.478 -3.918 0.327 1.00 93.44 82 ILE A N 1
ATOM 614 C CA . ILE A 1 82 ? -7.663 -3.051 0.362 1.00 93.44 82 ILE A CA 1
ATOM 615 C C . ILE A 1 82 ? -8.811 -3.762 1.093 1.00 93.44 82 ILE A C 1
ATOM 617 O O . ILE A 1 82 ? -9.310 -3.226 2.081 1.00 93.44 82 ILE A O 1
ATOM 621 N N . ILE A 1 83 ? -9.149 -4.994 0.708 1.00 88.88 83 ILE A N 1
ATOM 622 C CA . ILE A 1 83 ? -10.205 -5.791 1.361 1.00 88.88 83 ILE A CA 1
ATOM 623 C C . ILE A 1 83 ? -9.911 -5.998 2.854 1.00 88.88 83 ILE A C 1
ATOM 625 O O . ILE A 1 83 ? -10.792 -5.889 3.705 1.00 88.88 83 ILE A O 1
ATOM 629 N N . GLU A 1 84 ? -8.657 -6.271 3.213 1.00 93.12 84 GLU A N 1
ATOM 630 C CA . GLU A 1 84 ? -8.272 -6.428 4.618 1.00 93.12 84 GLU A CA 1
ATOM 631 C C . GLU A 1 84 ? -8.409 -5.129 5.412 1.00 93.12 84 GLU A C 1
ATOM 633 O O . GLU A 1 84 ? -8.857 -5.157 6.559 1.00 93.12 84 GLU A O 1
ATOM 638 N N . SER A 1 85 ? -8.067 -3.988 4.812 1.00 90.75 85 SER A N 1
ATOM 639 C CA . SER A 1 85 ? -8.287 -2.688 5.447 1.00 90.75 85 SER A CA 1
ATOM 640 C C . SER A 1 85 ? -9.778 -2.382 5.622 1.00 90.75 85 SER A C 1
ATOM 642 O O . SER A 1 85 ? -10.170 -1.897 6.677 1.00 90.75 85 SER A O 1
ATOM 644 N N . GLU A 1 86 ? -10.631 -2.757 4.664 1.00 85.81 86 GLU A N 1
ATOM 645 C CA . GLU A 1 86 ? -12.093 -2.645 4.775 1.00 85.81 86 GLU A CA 1
ATOM 646 C C . GLU A 1 86 ? -12.649 -3.502 5.912 1.00 85.81 86 GLU A C 1
ATOM 648 O O . GLU A 1 86 ? -13.469 -3.023 6.691 1.00 85.81 86 GLU A O 1
ATOM 653 N N . ALA A 1 87 ? -12.159 -4.732 6.079 1.00 88.31 87 ALA A N 1
ATOM 654 C CA . ALA A 1 87 ? -12.556 -5.586 7.197 1.00 88.31 87 ALA A CA 1
ATOM 655 C C . ALA A 1 87 ? -12.190 -4.972 8.563 1.00 88.31 87 ALA A C 1
ATOM 657 O O . ALA A 1 87 ? -12.953 -5.090 9.525 1.00 88.31 87 ALA A O 1
ATOM 658 N N . LEU A 1 88 ? -11.039 -4.298 8.657 1.00 89.56 88 LEU A N 1
ATOM 659 C CA . LEU A 1 88 ? -10.625 -3.588 9.870 1.00 89.56 88 LEU A CA 1
ATOM 660 C C . LEU A 1 88 ? -11.476 -2.338 10.123 1.00 89.56 88 LEU A C 1
ATOM 662 O O . LEU A 1 88 ? -11.872 -2.109 11.264 1.00 89.56 88 LEU A O 1
ATOM 666 N N . ILE A 1 89 ? -11.810 -1.579 9.072 1.00 84.75 89 ILE A N 1
ATOM 667 C CA . ILE A 1 89 ? -12.737 -0.439 9.145 1.00 84.75 89 ILE A CA 1
ATOM 668 C C . ILE A 1 89 ? -14.108 -0.910 9.632 1.00 84.75 89 ILE A C 1
ATOM 670 O O . ILE A 1 89 ? -14.625 -0.359 10.597 1.00 84.75 89 ILE A O 1
ATOM 674 N N . LEU A 1 90 ? -14.665 -1.964 9.027 1.00 80.69 90 LEU A N 1
ATOM 675 C CA . LEU A 1 90 ? -15.949 -2.548 9.419 1.00 80.69 90 LEU A CA 1
ATOM 676 C C . LEU A 1 90 ? -15.949 -2.979 10.882 1.00 80.69 90 LEU A C 1
ATOM 678 O O . LEU A 1 90 ? -16.900 -2.702 11.604 1.00 80.69 90 LEU A O 1
ATOM 682 N N . ARG A 1 91 ? -14.878 -3.630 11.345 1.00 84.31 91 ARG A N 1
ATOM 683 C CA . ARG A 1 91 ? -14.768 -4.055 12.742 1.00 84.31 91 ARG A CA 1
ATOM 684 C C . ARG A 1 91 ? -14.684 -2.869 13.699 1.00 84.31 91 ARG A C 1
ATOM 686 O O . ARG A 1 91 ? -15.382 -2.863 14.710 1.00 84.31 91 ARG A O 1
ATOM 693 N N . ALA A 1 92 ? -13.843 -1.890 13.376 1.00 80.38 92 ALA A N 1
ATOM 694 C CA . ALA A 1 92 ? -13.719 -0.669 14.155 1.00 80.38 92 ALA A CA 1
ATOM 695 C C . ALA A 1 92 ? -15.064 0.061 14.225 1.00 80.38 92 ALA A C 1
ATOM 697 O O . ALA A 1 92 ? -15.484 0.474 15.296 1.00 80.38 92 ALA A O 1
ATOM 698 N N . ALA A 1 93 ? -15.777 0.166 13.110 1.00 75.62 93 ALA A N 1
ATOM 699 C CA . ALA A 1 93 ? -17.043 0.874 13.053 1.00 75.62 93 ALA A CA 1
ATOM 700 C C . ALA A 1 93 ? -18.185 0.090 13.729 1.00 75.62 93 ALA A C 1
ATOM 702 O O . ALA A 1 93 ? -18.999 0.675 14.435 1.00 75.62 93 ALA A O 1
ATOM 703 N N . ALA A 1 94 ? -18.209 -1.243 13.618 1.00 71.62 94 ALA A N 1
ATOM 704 C CA . ALA A 1 94 ? -19.179 -2.094 14.310 1.00 71.62 94 ALA A CA 1
ATOM 705 C C . ALA A 1 94 ? -19.075 -1.998 15.839 1.00 71.62 94 ALA A C 1
ATOM 707 O O . ALA A 1 94 ? -20.093 -2.080 16.525 1.00 71.62 94 ALA A O 1
ATOM 708 N N . ALA A 1 95 ? -17.873 -1.772 16.376 1.00 65.31 95 ALA A N 1
ATOM 709 C CA . ALA A 1 95 ? -17.694 -1.493 17.799 1.00 65.31 95 ALA A CA 1
ATOM 710 C C . ALA A 1 95 ? -18.371 -0.174 18.240 1.00 65.31 95 ALA A C 1
ATOM 712 O O . ALA A 1 95 ? -18.720 -0.043 19.409 1.00 65.31 95 ALA A O 1
ATOM 713 N N . GLU A 1 96 ? -18.622 0.773 17.324 1.00 62.16 96 GLU A N 1
ATOM 714 C CA . GLU A 1 96 ? -19.378 2.013 17.592 1.00 62.16 96 GLU A CA 1
ATOM 715 C C . GLU A 1 96 ? -20.896 1.827 17.482 1.00 62.16 96 GLU A C 1
ATOM 717 O O . GLU A 1 96 ? -21.662 2.541 18.135 1.00 62.16 96 GLU A O 1
ATOM 722 N N . LEU A 1 97 ? -21.351 0.864 16.670 1.00 56.03 97 LEU A N 1
ATOM 723 C CA . LEU A 1 97 ? -22.779 0.620 16.431 1.00 56.03 97 LEU A CA 1
ATOM 724 C C . LEU A 1 97 ? -23.526 0.162 17.694 1.00 56.03 97 LEU A C 1
ATOM 726 O O . LEU A 1 97 ? -24.742 0.323 17.765 1.00 56.03 97 LEU A O 1
ATOM 730 N N . GLY A 1 98 ? -22.809 -0.328 18.712 1.00 51.06 98 GLY A N 1
ATOM 731 C CA . GLY A 1 98 ? -23.375 -0.627 20.029 1.00 51.06 98 GLY A CA 1
ATOM 732 C C . GLY A 1 98 ? -23.926 0.597 20.776 1.00 51.06 98 GLY A C 1
ATOM 733 O O . GLY A 1 98 ? -24.800 0.422 21.619 1.00 51.06 98 GLY A O 1
ATOM 734 N N . GLU A 1 99 ? -23.480 1.823 20.451 1.00 51.12 99 GLU A N 1
ATOM 735 C CA . GLU A 1 99 ? -23.923 3.054 21.134 1.00 51.12 99 GLU A CA 1
ATOM 736 C C . GLU A 1 99 ? -24.696 4.055 20.245 1.00 51.12 99 GLU A C 1
ATOM 738 O O . GLU A 1 99 ? -25.422 4.892 20.782 1.00 51.12 99 GLU A O 1
ATOM 743 N N . ARG A 1 100 ? -24.588 4.005 18.903 1.00 50.06 100 ARG A N 1
ATOM 744 C CA . ARG A 1 100 ? -25.253 4.959 17.966 1.00 50.06 100 ARG A CA 1
ATOM 745 C C . ARG A 1 100 ? -25.712 4.324 16.633 1.00 50.06 100 ARG A C 1
ATOM 747 O O . ARG A 1 100 ? -25.620 4.939 15.573 1.00 50.06 100 ARG A O 1
ATOM 754 N N .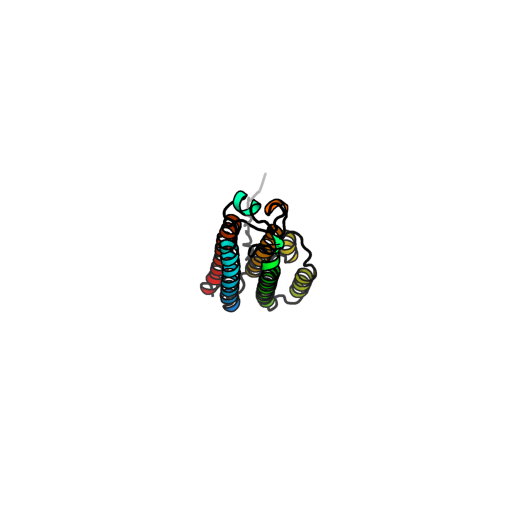 GLY A 1 101 ? -26.187 3.079 16.683 1.00 44.44 101 GLY A N 1
ATOM 755 C CA . GLY A 1 101 ? -26.213 2.114 15.570 1.00 44.44 101 GLY A CA 1
ATOM 756 C C . GLY A 1 101 ? -26.982 2.400 14.268 1.00 44.44 101 GLY A C 1
ATOM 757 O O . GLY A 1 101 ? -26.761 1.663 13.316 1.00 44.44 101 GLY A O 1
ATOM 758 N N . ALA A 1 102 ? -27.843 3.415 14.162 1.00 53.41 102 ALA A N 1
ATOM 759 C CA . ALA A 1 102 ? -28.608 3.645 12.922 1.00 53.41 102 ALA A CA 1
ATOM 760 C C . ALA A 1 102 ? -27.917 4.636 11.964 1.00 53.41 102 ALA A C 1
ATOM 762 O O . ALA A 1 102 ? -27.667 4.305 10.810 1.00 53.41 102 ALA A O 1
ATOM 763 N N . ASP A 1 103 ? -27.524 5.812 12.466 1.00 55.31 103 ASP A N 1
ATOM 764 C CA . ASP A 1 103 ? -26.966 6.906 11.648 1.00 55.31 103 ASP A CA 1
ATOM 765 C C . ASP A 1 103 ? -25.552 6.592 11.129 1.00 55.31 103 ASP A C 1
ATOM 767 O O . ASP A 1 103 ? -25.118 7.101 10.101 1.00 55.31 103 ASP A O 1
ATOM 771 N N . LEU A 1 104 ? -24.811 5.734 11.839 1.00 53.12 104 LEU A N 1
ATOM 772 C CA . LEU A 1 104 ? -23.470 5.321 11.434 1.00 53.12 104 LEU A CA 1
ATOM 773 C C . LEU A 1 104 ? -23.494 4.153 10.439 1.00 53.12 104 LEU A C 1
ATOM 775 O O . LEU A 1 104 ? -22.618 4.084 9.586 1.00 53.12 104 LEU A O 1
ATOM 779 N N . HIS A 1 105 ? -24.484 3.258 10.510 1.00 48.06 105 HIS A N 1
ATOM 780 C CA . HIS A 1 105 ? -24.614 2.155 9.555 1.00 48.06 105 HIS A CA 1
ATOM 781 C C . HIS A 1 105 ? -24.852 2.686 8.138 1.00 48.06 105 HIS A C 1
ATOM 783 O O . HIS A 1 105 ? -24.122 2.314 7.227 1.00 48.06 105 HIS A O 1
ATOM 789 N N . GLU A 1 106 ? -25.761 3.654 7.993 1.00 55.31 106 GLU A N 1
ATOM 790 C CA . GLU A 1 106 ? -26.039 4.331 6.723 1.00 55.31 106 GLU A CA 1
ATOM 791 C C . GLU A 1 106 ? -24.809 5.091 6.190 1.00 55.31 106 GLU A C 1
ATOM 793 O O . GLU A 1 106 ? -24.515 5.044 4.999 1.00 55.31 106 GLU A O 1
ATOM 798 N N . ARG A 1 107 ? -24.011 5.716 7.069 1.00 55.75 107 ARG A N 1
ATOM 799 C CA . ARG A 1 107 ? -22.744 6.372 6.684 1.00 55.75 107 ARG A CA 1
ATOM 800 C C . ARG A 1 107 ? -21.656 5.385 6.278 1.00 55.75 107 ARG A C 1
ATOM 802 O O . ARG A 1 107 ? -20.875 5.693 5.388 1.00 55.75 107 ARG A O 1
ATOM 809 N N . ILE A 1 108 ? -21.567 4.228 6.936 1.00 54.09 108 ILE A N 1
ATOM 810 C CA . ILE A 1 108 ? -20.624 3.163 6.572 1.00 54.09 108 ILE A CA 1
ATOM 811 C C . ILE A 1 108 ? -21.024 2.568 5.224 1.00 54.09 108 ILE A C 1
ATOM 813 O O . ILE A 1 108 ? -20.154 2.391 4.382 1.00 54.09 108 ILE A O 1
ATOM 817 N N . GLU A 1 109 ? -22.310 2.290 5.000 1.00 54.41 109 GLU A N 1
ATOM 818 C CA . GLU A 1 109 ? -22.805 1.824 3.704 1.00 54.41 109 GLU A CA 1
ATOM 819 C C . GLU A 1 109 ? -22.541 2.863 2.616 1.00 54.41 109 GLU A C 1
ATOM 821 O O . GLU A 1 109 ? -21.935 2.519 1.613 1.00 54.41 109 GLU A O 1
ATOM 826 N N . GLN A 1 110 ? -22.828 4.147 2.843 1.00 53.41 110 GLN A N 1
ATOM 827 C CA . GLN A 1 110 ? -22.490 5.215 1.891 1.00 53.41 110 GLN A CA 1
ATOM 828 C C . GLN A 1 110 ? -20.976 5.346 1.651 1.00 53.41 110 GLN A C 1
ATOM 830 O O . GLN A 1 110 ? -20.552 5.529 0.515 1.00 53.41 110 GLN A O 1
ATOM 835 N N . ALA A 1 111 ? -20.147 5.186 2.684 1.00 52.03 111 ALA A N 1
ATOM 836 C CA . ALA A 1 111 ? -18.688 5.233 2.579 1.00 52.03 111 ALA A CA 1
ATOM 837 C C . ALA A 1 111 ? -18.079 3.985 1.905 1.00 52.03 111 ALA A C 1
ATOM 839 O O . ALA A 1 111 ? -16.979 4.055 1.352 1.00 52.03 111 ALA A O 1
ATOM 840 N N . ILE A 1 112 ? -18.761 2.836 1.974 1.00 51.84 112 ILE A N 1
ATOM 841 C CA . ILE A 1 112 ? -18.367 1.572 1.333 1.00 51.84 112 ILE A CA 1
ATOM 842 C C . ILE A 1 112 ? -18.901 1.503 -0.105 1.00 51.84 112 ILE A C 1
ATOM 844 O O . ILE A 1 112 ? -18.174 1.105 -1.009 1.00 51.84 112 ILE A O 1
ATOM 848 N N . GLU A 1 113 ? -20.137 1.920 -0.354 1.00 49.53 113 GLU A N 1
ATOM 849 C CA . GLU A 1 113 ? -20.751 1.943 -1.685 1.00 49.53 113 GLU A CA 1
ATOM 850 C C . GLU A 1 113 ? -20.258 3.135 -2.523 1.00 49.53 113 GLU A C 1
ATOM 852 O O . GLU A 1 113 ? -20.137 3.031 -3.743 1.00 49.53 113 GLU A O 1
ATOM 857 N N . GLY A 1 114 ? -19.868 4.237 -1.874 1.00 45.53 114 GLY A N 1
ATOM 858 C CA . GLY A 1 114 ? -19.264 5.427 -2.476 1.00 45.53 114 GLY A CA 1
ATOM 859 C C . GLY A 1 114 ? -17.772 5.306 -2.800 1.00 45.53 114 GLY A C 1
ATOM 860 O O . GLY A 1 114 ? -17.148 6.318 -3.120 1.00 45.53 114 GLY A O 1
ATOM 861 N N . LEU A 1 115 ? -17.181 4.101 -2.736 1.00 45.09 115 LEU A N 1
ATOM 862 C CA . LEU A 1 115 ? -15.768 3.817 -3.034 1.00 45.09 115 LEU A CA 1
ATOM 863 C C . LEU A 1 115 ? -15.414 4.017 -4.517 1.00 45.09 115 LEU A C 1
ATOM 865 O O . LEU A 1 115 ? -15.053 3.090 -5.243 1.00 45.09 115 LEU A O 1
ATOM 869 N N . LEU A 1 116 ? -15.470 5.271 -4.953 1.00 38.72 116 LEU A N 1
ATOM 870 C CA . LEU A 1 116 ? -14.928 5.772 -6.201 1.00 38.72 116 LEU A CA 1
ATOM 871 C C . LEU A 1 116 ? -13.516 6.346 -5.973 1.00 38.72 116 LEU A C 1
ATOM 873 O O . LEU A 1 116 ? -13.194 6.861 -4.900 1.00 38.72 116 LEU A O 1
ATOM 87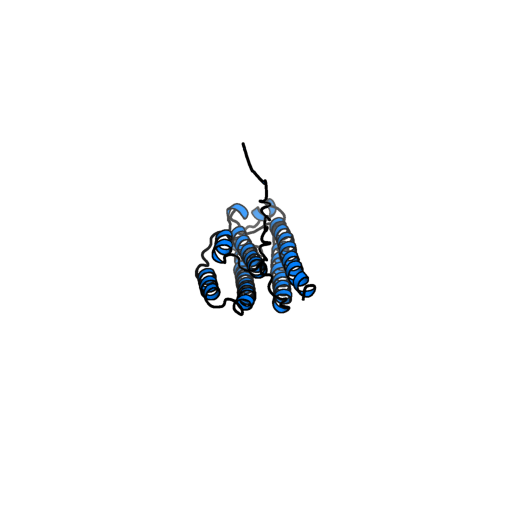7 N N . PRO A 1 117 ? -12.634 6.247 -6.981 1.00 38.09 117 PRO A N 1
ATOM 878 C CA . PRO A 1 117 ? -11.221 6.572 -6.861 1.00 38.09 117 PRO A CA 1
ATOM 879 C C . PRO A 1 117 ? -11.028 8.096 -6.801 1.00 38.09 117 PRO A C 1
ATOM 881 O O . PRO A 1 117 ? -11.048 8.779 -7.819 1.00 38.09 117 PRO A O 1
ATOM 884 N N . GLY A 1 118 ? -10.819 8.642 -5.605 1.00 38.31 118 GLY A N 1
ATOM 885 C CA . GLY A 1 118 ? -10.563 10.068 -5.378 1.00 38.31 118 GLY A CA 1
ATOM 886 C C . GLY A 1 118 ? -10.214 10.322 -3.912 1.00 38.31 118 GLY A C 1
ATOM 887 O O . GLY A 1 118 ? -10.641 9.556 -3.059 1.00 38.31 118 GLY A O 1
ATOM 888 N N . PRO A 1 119 ? -9.354 11.305 -3.609 1.00 49.97 119 PRO A N 1
ATOM 889 C CA . PRO A 1 119 ? -8.400 11.261 -2.508 1.00 49.97 119 PRO A CA 1
ATOM 890 C C . PRO A 1 119 ? -9.091 11.084 -1.158 1.00 49.97 119 PRO A C 1
ATOM 892 O O . PRO A 1 119 ? -10.040 11.789 -0.838 1.00 49.97 119 PRO A O 1
ATOM 895 N N . CYS A 1 120 ? -8.524 10.195 -0.352 1.00 57.56 120 CYS A N 1
ATOM 896 C CA . CYS A 1 120 ? -8.739 9.889 1.067 1.00 57.56 120 CYS A CA 1
ATOM 897 C C . CYS A 1 120 ? -9.251 10.985 2.021 1.00 57.56 120 CYS A C 1
ATOM 899 O O . CYS A 1 120 ? -9.716 10.682 3.114 1.00 57.56 120 CYS A O 1
ATOM 901 N N . GLN A 1 121 ? -9.194 12.247 1.612 1.00 49.84 121 GLN A N 1
ATOM 902 C CA . GLN A 1 121 ? -9.831 13.386 2.260 1.00 49.84 121 GLN A CA 1
ATOM 903 C C . GLN A 1 121 ? -11.370 13.318 2.232 1.00 49.84 121 GLN A C 1
ATOM 905 O O . GLN A 1 121 ? -11.989 13.737 3.205 1.00 49.84 121 GLN A O 1
ATOM 910 N N . ALA A 1 122 ? -11.991 12.768 1.177 1.00 47.62 122 ALA A N 1
ATOM 911 C CA . ALA A 1 122 ? -13.455 12.651 1.089 1.00 47.62 122 ALA A CA 1
ATOM 912 C C . ALA A 1 122 ? -14.016 11.660 2.127 1.00 47.62 122 ALA A C 1
ATOM 914 O O . ALA A 1 122 ? -14.944 11.980 2.864 1.00 47.62 122 ALA A O 1
ATOM 915 N N . LEU A 1 123 ? -13.355 10.510 2.281 1.00 50.78 123 LEU A N 1
ATOM 916 C CA . LEU A 1 123 ? -13.746 9.464 3.229 1.00 50.78 123 LEU A CA 1
ATOM 917 C C . LEU A 1 123 ? -13.624 9.926 4.695 1.00 50.78 123 LEU A C 1
ATOM 919 O O . LEU A 1 123 ? -14.469 9.614 5.530 1.00 50.78 123 LEU A O 1
ATOM 923 N N . ALA A 1 124 ? -12.601 10.730 5.011 1.00 48.53 124 ALA A N 1
ATOM 924 C CA . ALA A 1 124 ? -12.436 11.327 6.338 1.00 48.53 124 ALA A CA 1
ATOM 925 C C . ALA A 1 124 ? -13.519 12.374 6.672 1.00 48.53 124 ALA A C 1
ATOM 927 O O . ALA A 1 124 ? -13.810 12.589 7.851 1.00 48.53 124 ALA A O 1
ATOM 928 N N . ALA A 1 125 ? -14.102 13.020 5.656 1.00 50.34 125 ALA A N 1
ATOM 929 C CA . ALA A 1 125 ? -15.175 13.997 5.811 1.00 50.34 125 ALA A CA 1
ATOM 930 C C . ALA A 1 125 ? -16.559 13.332 5.955 1.00 50.34 125 ALA A C 1
ATOM 932 O O . ALA A 1 125 ? -17.353 13.767 6.789 1.00 50.34 125 ALA A O 1
ATOM 933 N N . GLU A 1 126 ? -16.831 12.260 5.203 1.00 46.88 126 GLU A N 1
ATOM 934 C CA . GLU A 1 126 ? -18.116 11.535 5.228 1.00 46.88 126 GLU A CA 1
ATOM 935 C C . GLU A 1 126 ? -18.358 10.769 6.539 1.00 46.88 126 GLU A C 1
ATOM 937 O O . GLU A 1 126 ? -19.479 10.730 7.052 1.00 46.88 126 GLU A O 1
ATOM 942 N N . LEU A 1 127 ? -17.295 10.250 7.162 1.00 50.38 127 LEU A N 1
ATOM 943 C CA . LEU A 1 127 ? -17.376 9.521 8.436 1.00 50.38 127 LEU A CA 1
ATOM 944 C C . LEU A 1 127 ? -17.634 10.421 9.665 1.00 50.38 127 LEU A C 1
ATOM 946 O O . LEU A 1 127 ? -17.730 9.923 10.789 1.00 50.38 127 LEU A O 1
ATOM 950 N N . GLY A 1 128 ? -17.756 11.743 9.490 1.00 45.19 128 GLY A N 1
ATOM 951 C CA . GLY A 1 128 ? -18.025 12.686 10.579 1.00 45.19 128 GLY A CA 1
ATOM 952 C C . GLY A 1 128 ? -16.967 12.636 11.702 1.00 45.19 128 GLY A C 1
ATOM 953 O O . GLY A 1 128 ? -15.804 12.281 11.476 1.00 45.19 128 GLY A O 1
ATOM 954 N N . PRO A 1 129 ? -17.312 12.975 12.958 1.00 48.84 129 PRO A N 1
ATOM 955 C CA . PRO A 1 129 ? -16.427 12.793 14.108 1.00 48.84 129 PRO A CA 1
ATOM 956 C C . PRO A 1 129 ? -16.302 11.309 14.518 1.00 48.84 129 PRO A C 1
ATOM 958 O O . PRO A 1 129 ? -16.282 11.015 15.710 1.00 48.84 129 PRO A O 1
ATOM 961 N N . GLY A 1 130 ? -16.226 10.373 13.560 1.00 54.53 130 GLY A N 1
ATOM 962 C CA . GLY A 1 130 ? -15.944 8.958 13.819 1.00 54.53 130 GLY A CA 1
ATOM 963 C C . GLY A 1 130 ? -14.696 8.784 14.687 1.00 54.53 130 GLY A C 1
ATOM 964 O O . GLY A 1 130 ? -13.808 9.656 14.685 1.00 54.53 130 GLY A O 1
ATOM 965 N N . SER A 1 131 ? -14.637 7.697 15.467 1.00 64.88 131 SER A N 1
ATOM 966 C CA . SER A 1 131 ? -13.538 7.518 16.418 1.00 64.88 131 SER A CA 1
ATOM 967 C C . SER A 1 131 ? -12.182 7.527 15.714 1.00 64.88 131 SER A C 1
ATOM 969 O O . SER A 1 131 ? -12.034 7.168 14.540 1.00 64.88 131 SER A O 1
ATOM 971 N N . LEU A 1 132 ? -11.153 7.904 16.472 1.00 71.88 132 LEU A N 1
ATOM 972 C CA . LEU A 1 132 ? -9.762 7.836 16.024 1.00 71.88 132 LEU A CA 1
ATOM 973 C C . LEU A 1 132 ? -9.391 6.440 15.494 1.00 71.88 132 LEU A C 1
ATOM 975 O O . LEU A 1 132 ? -8.572 6.327 14.588 1.00 71.88 132 LEU A O 1
ATOM 979 N N . THR A 1 133 ? -10.031 5.385 16.003 1.00 76.56 133 THR A N 1
ATOM 980 C CA . THR A 1 133 ? -9.806 4.004 15.569 1.00 76.56 133 THR A CA 1
ATOM 981 C C . THR A 1 133 ? -10.317 3.743 14.158 1.00 76.56 133 THR A C 1
ATOM 983 O O . THR A 1 133 ? -9.583 3.175 13.356 1.00 76.56 133 THR A O 1
ATOM 986 N N . VAL A 1 134 ? -11.521 4.195 13.802 1.00 77.56 134 VAL A N 1
ATOM 987 C CA . VAL A 1 134 ? -12.021 4.056 12.422 1.00 77.56 134 VAL A CA 1
ATOM 988 C C . VAL A 1 134 ? -11.126 4.830 11.449 1.00 77.56 134 VAL A C 1
ATOM 990 O O . VAL A 1 134 ? -10.722 4.291 10.419 1.00 77.56 134 VAL A O 1
ATOM 993 N N . LYS A 1 135 ? -10.736 6.059 11.813 1.00 77.12 135 LYS A N 1
ATOM 994 C CA . LYS A 1 135 ? -9.859 6.918 10.993 1.00 77.12 135 LYS A CA 1
ATOM 995 C C . LYS A 1 135 ? -8.501 6.277 10.721 1.00 77.12 135 LYS A C 1
ATOM 997 O O . LYS A 1 135 ? -8.056 6.237 9.582 1.00 77.12 135 LYS A O 1
ATOM 1002 N N . ASN A 1 136 ? -7.904 5.674 11.742 1.00 83.56 136 ASN A N 1
ATOM 1003 C CA . ASN A 1 136 ? -6.657 4.927 11.629 1.00 83.56 136 ASN A CA 1
ATOM 1004 C C . ASN A 1 136 ? -6.703 3.816 10.558 1.00 83.56 136 ASN A C 1
ATOM 1006 O O . ASN A 1 136 ? -5.753 3.641 9.794 1.00 83.56 136 ASN A O 1
ATOM 1010 N N . PHE A 1 137 ? -7.799 3.055 10.481 1.00 87.00 137 PHE A N 1
ATOM 1011 C CA . PHE A 1 137 ? -7.931 1.979 9.491 1.00 87.00 137 PHE A CA 1
ATOM 1012 C C . PHE A 1 137 ? -8.313 2.493 8.098 1.00 87.00 137 PHE A C 1
ATOM 1014 O O . PHE A 1 137 ? -7.877 1.922 7.095 1.00 87.00 137 PHE A O 1
ATOM 1021 N N . VAL A 1 138 ? -9.038 3.610 8.026 1.00 84.12 138 VAL A N 1
ATOM 1022 C CA . VAL A 1 138 ? -9.242 4.364 6.782 1.00 84.12 138 VAL A CA 1
ATOM 1023 C C . VAL A 1 138 ? -7.908 4.840 6.207 1.00 84.12 138 VAL A C 1
ATOM 1025 O O . VAL A 1 138 ? -7.642 4.621 5.024 1.00 84.12 138 VAL A O 1
ATOM 1028 N N . ASP A 1 139 ? -7.023 5.389 7.039 1.00 82.94 139 ASP A N 1
ATOM 1029 C CA . ASP A 1 139 ? -5.695 5.835 6.615 1.00 82.94 139 ASP A CA 1
ATOM 1030 C C . ASP A 1 139 ? -4.844 4.674 6.068 1.00 82.94 139 ASP A C 1
ATOM 1032 O O . ASP A 1 139 ? -4.124 4.844 5.078 1.00 82.94 139 ASP A O 1
ATOM 1036 N N . LEU A 1 140 ? -4.967 3.461 6.630 1.00 89.56 140 LEU A N 1
ATOM 1037 C CA . LEU A 1 140 ? -4.309 2.267 6.078 1.00 89.56 140 LEU A CA 1
ATOM 1038 C C . LEU A 1 140 ? -4.826 1.895 4.687 1.00 89.56 140 LEU A C 1
ATOM 1040 O O . LEU A 1 140 ? -4.020 1.615 3.797 1.00 89.56 140 LEU A O 1
ATOM 1044 N N . LYS A 1 141 ? -6.146 1.901 4.477 1.00 89.19 141 LYS A N 1
ATOM 1045 C CA . LYS A 1 141 ? -6.735 1.664 3.150 1.00 89.19 141 LYS A CA 1
ATOM 1046 C C . LYS A 1 141 ? -6.199 2.668 2.136 1.00 89.19 141 LYS A C 1
ATOM 1048 O O . LYS A 1 141 ? -5.766 2.318 1.038 1.00 89.19 141 LYS A O 1
ATOM 1053 N N . CYS A 1 142 ? -6.185 3.922 2.550 1.00 86.44 142 CYS A N 1
ATOM 1054 C CA . CYS A 1 142 ? -5.721 5.055 1.780 1.00 86.44 142 CYS A CA 1
ATOM 1055 C C . CYS A 1 142 ? -4.259 4.967 1.365 1.00 86.44 142 CYS A C 1
ATOM 1057 O O . CYS A 1 142 ? -3.923 5.205 0.203 1.00 86.44 142 CYS A O 1
ATOM 1059 N N . LEU A 1 143 ? -3.401 4.539 2.287 1.00 89.88 143 LEU A N 1
ATOM 1060 C CA . LEU A 1 143 ? -2.004 4.253 2.002 1.00 89.88 143 LEU A CA 1
ATOM 1061 C C . LEU A 1 143 ? -1.859 3.226 0.865 1.00 89.88 143 LEU A C 1
ATOM 1063 O O . LEU A 1 143 ? -1.067 3.431 -0.056 1.00 89.88 143 LEU A O 1
ATOM 1067 N N . VAL A 1 144 ? -2.639 2.141 0.899 1.00 94.62 144 VAL A N 1
ATOM 1068 C CA . VAL A 1 144 ? -2.582 1.067 -0.107 1.00 94.62 144 VAL A CA 1
ATOM 1069 C C . VAL A 1 144 ? -3.132 1.523 -1.458 1.00 94.62 144 VAL A C 1
ATOM 1071 O O . VAL A 1 144 ? -2.523 1.228 -2.489 1.00 94.62 144 VAL A O 1
ATOM 1074 N N . LEU A 1 145 ? -4.242 2.266 -1.469 1.00 91.50 145 LEU A N 1
ATOM 1075 C CA . LEU A 1 145 ? -4.809 2.847 -2.689 1.00 91.50 145 LEU A CA 1
ATOM 1076 C C . LEU A 1 145 ? -3.807 3.775 -3.380 1.00 91.50 145 LEU A C 1
ATOM 1078 O O . LEU A 1 145 ? -3.579 3.654 -4.585 1.00 91.50 145 LEU A O 1
ATOM 1082 N N . GLU A 1 146 ? -3.140 4.639 -2.615 1.00 89.94 146 GLU A N 1
ATOM 1083 C CA . GLU A 1 146 ? -2.114 5.529 -3.154 1.00 89.94 146 GLU A CA 1
ATOM 1084 C C . GLU A 1 146 ? -0.908 4.740 -3.680 1.00 89.94 146 GLU A C 1
ATOM 1086 O O . GLU A 1 146 ? -0.380 5.042 -4.750 1.00 89.94 146 GLU A O 1
ATOM 1091 N N . TRP A 1 147 ? -0.494 3.667 -3.002 1.00 95.25 147 TRP A N 1
ATOM 1092 C CA . TRP A 1 147 ? 0.565 2.803 -3.523 1.00 95.25 147 TRP A CA 1
ATOM 1093 C C . TRP A 1 147 ? 0.189 2.128 -4.839 1.00 95.25 147 TRP A C 1
ATOM 1095 O O . TRP A 1 147 ? 1.038 2.051 -5.733 1.00 95.25 147 TRP A O 1
ATOM 1105 N N . ARG A 1 148 ? -1.048 1.637 -4.964 1.00 96.69 148 ARG A N 1
ATOM 1106 C CA . ARG A 1 148 ? -1.555 1.055 -6.210 1.00 96.69 148 ARG A CA 1
ATOM 1107 C C . ARG A 1 148 ? -1.521 2.099 -7.322 1.00 96.69 148 ARG A C 1
ATOM 1109 O O . ARG A 1 148 ? -0.931 1.840 -8.368 1.00 96.69 148 ARG A O 1
ATOM 1116 N N . ARG A 1 149 ? -2.066 3.295 -7.062 1.00 94.88 149 ARG A N 1
ATOM 1117 C CA . ARG A 1 149 ? -2.090 4.421 -8.008 1.00 94.88 149 ARG A CA 1
ATOM 1118 C C . ARG A 1 149 ? -0.682 4.783 -8.478 1.00 94.88 149 ARG A C 1
ATOM 1120 O O . ARG A 1 149 ? -0.434 4.827 -9.674 1.00 94.88 149 ARG A O 1
ATOM 1127 N N . GLN A 1 150 ? 0.258 4.966 -7.550 1.00 94.62 150 GLN A N 1
ATOM 1128 C CA . GLN A 1 150 ? 1.647 5.305 -7.874 1.00 94.62 150 GLN A CA 1
ATOM 1129 C C . GLN A 1 150 ? 2.369 4.218 -8.674 1.00 94.62 150 GLN A C 1
ATOM 1131 O O . GLN A 1 150 ? 3.243 4.526 -9.479 1.00 94.62 150 GLN A O 1
ATOM 1136 N N . HIS A 1 151 ? 2.055 2.946 -8.421 1.00 97.50 151 HIS A N 1
ATOM 1137 C CA . HIS A 1 151 ? 2.663 1.828 -9.140 1.00 97.50 151 HIS A CA 1
ATOM 1138 C C . HIS A 1 151 ? 2.106 1.703 -10.566 1.00 97.50 151 HIS A C 1
ATOM 1140 O O . HIS A 1 151 ? 2.841 1.330 -11.469 1.00 97.50 151 HIS A O 1
ATOM 1146 N N . ALA A 1 152 ? 0.843 2.064 -10.784 1.00 96.38 152 ALA A N 1
ATOM 1147 C CA . ALA A 1 152 ? 0.246 2.116 -12.116 1.00 96.38 152 ALA A CA 1
ATOM 1148 C C . ALA A 1 152 ? 0.611 3.395 -12.901 1.00 96.38 152 ALA A C 1
ATOM 1150 O O . ALA A 1 152 ? 0.407 3.452 -14.110 1.00 96.38 152 ALA A O 1
ATOM 1151 N N . ASP A 1 153 ? 1.131 4.430 -12.233 1.00 95.38 153 ASP A N 1
ATOM 1152 C CA . ASP A 1 153 ? 1.371 5.746 -12.829 1.00 95.38 153 ASP A CA 1
ATOM 1153 C C . ASP A 1 153 ? 2.549 5.716 -13.833 1.00 95.38 153 ASP A C 1
ATOM 1155 O O . ASP A 1 153 ? 3.704 5.484 -13.437 1.00 95.38 153 ASP A O 1
ATOM 1159 N N . PRO A 1 154 ? 2.313 5.981 -15.134 1.00 94.81 154 PRO A N 1
ATOM 1160 C CA . PRO A 1 154 ? 3.364 5.972 -16.150 1.00 94.81 154 PRO A CA 1
ATOM 1161 C C . PRO A 1 154 ? 4.393 7.090 -15.943 1.00 94.81 154 PRO A C 1
ATOM 1163 O O . PRO A 1 154 ? 5.550 6.932 -16.329 1.00 94.81 154 PRO A O 1
ATOM 1166 N N . THR A 1 155 ? 4.028 8.191 -15.288 1.00 95.38 155 THR A N 1
ATOM 1167 C CA . THR A 1 155 ? 4.951 9.293 -14.990 1.00 95.38 155 THR A CA 1
ATOM 1168 C C . THR A 1 155 ? 5.972 8.863 -13.938 1.00 95.38 155 THR A C 1
ATOM 1170 O O . THR A 1 155 ? 7.173 9.086 -14.090 1.00 95.38 155 THR A O 1
ATOM 1173 N N . LEU A 1 156 ? 5.519 8.170 -12.889 1.00 93.25 156 LEU A N 1
ATOM 1174 C CA . LEU A 1 156 ? 6.389 7.684 -11.808 1.00 93.25 156 LEU A CA 1
ATOM 1175 C C . LEU A 1 156 ? 7.208 6.453 -12.228 1.00 93.25 156 LEU A C 1
ATOM 1177 O O . LEU A 1 156 ? 8.361 6.262 -11.811 1.00 93.25 156 LEU A O 1
ATOM 1181 N N . THR A 1 157 ? 6.633 5.619 -13.091 1.00 96.56 157 THR A N 1
ATOM 1182 C CA . THR A 1 157 ? 7.262 4.382 -13.567 1.00 96.56 157 THR A CA 1
ATOM 1183 C C . THR A 1 157 ? 8.072 4.557 -14.854 1.00 96.56 157 THR A C 1
ATOM 1185 O O . THR A 1 157 ? 8.714 3.605 -15.290 1.00 96.56 157 THR A O 1
ATOM 1188 N N . ARG A 1 158 ? 8.086 5.752 -15.464 1.00 95.38 158 ARG A N 1
ATOM 1189 C CA . ARG A 1 158 ? 8.641 5.996 -16.813 1.00 95.38 158 ARG A CA 1
ATOM 1190 C C . ARG A 1 158 ? 8.060 5.033 -17.859 1.00 95.38 158 ARG A C 1
ATOM 1192 O O . ARG A 1 158 ? 8.803 4.390 -18.591 1.00 95.38 158 ARG A O 1
ATOM 1199 N N . ALA A 1 159 ? 6.735 4.894 -17.858 1.00 96.06 159 ALA A N 1
ATOM 1200 C CA . ALA A 1 159 ? 5.944 4.014 -18.724 1.00 96.06 159 ALA A CA 1
ATOM 1201 C C . ALA A 1 159 ? 6.285 2.511 -18.649 1.00 96.06 159 ALA A C 1
ATOM 1203 O O . ALA A 1 159 ? 5.760 1.726 -19.429 1.00 96.06 159 ALA A O 1
ATOM 1204 N N . SER A 1 160 ? 7.126 2.092 -17.699 1.00 97.06 160 SER A N 1
ATOM 1205 C CA . SER A 1 160 ? 7.498 0.682 -17.533 1.00 97.06 160 SER A CA 1
ATOM 1206 C C . SER A 1 160 ? 6.537 -0.102 -16.640 1.00 97.06 160 SER A C 1
ATOM 1208 O O . SER A 1 160 ? 6.634 -1.319 -16.591 1.00 97.06 160 SER A O 1
ATOM 1210 N N . GLY A 1 161 ? 5.682 0.570 -15.857 1.00 97.62 161 GLY A N 1
ATOM 1211 C CA . GLY A 1 161 ? 4.896 -0.091 -14.811 1.00 97.62 161 GLY A CA 1
ATOM 1212 C C . GLY A 1 161 ? 5.750 -0.687 -13.682 1.00 97.62 161 GLY A C 1
ATOM 1213 O O . GLY A 1 161 ? 5.258 -1.521 -12.932 1.00 97.62 161 GLY A O 1
ATOM 1214 N N . ILE A 1 162 ? 7.028 -0.295 -13.567 1.00 98.44 162 ILE A N 1
ATOM 1215 C CA . ILE A 1 162 ? 7.987 -0.810 -12.583 1.00 98.44 162 ILE A CA 1
ATOM 1216 C C . ILE A 1 162 ? 8.476 0.328 -11.681 1.00 98.44 162 ILE A C 1
ATOM 1218 O O . ILE A 1 162 ? 8.985 1.364 -12.131 1.00 98.44 162 ILE A O 1
ATOM 1222 N N . LEU A 1 163 ? 8.355 0.122 -10.373 1.00 98.00 163 LEU A N 1
ATOM 1223 C CA . LEU A 1 163 ? 8.924 1.005 -9.355 1.00 98.00 163 LEU A CA 1
ATOM 1224 C C . LEU A 1 163 ? 10.396 0.677 -9.088 1.00 98.00 163 LEU A C 1
ATOM 1226 O O . LEU A 1 163 ? 10.848 -0.435 -9.330 1.00 98.00 163 LEU A O 1
ATOM 1230 N N . LYS A 1 164 ? 11.151 1.641 -8.554 1.00 97.94 164 LYS A N 1
ATOM 1231 C CA . LYS A 1 164 ? 12.531 1.414 -8.101 1.00 97.94 164 LYS A CA 1
ATOM 1232 C C . LYS A 1 164 ? 12.558 0.889 -6.669 1.00 97.94 164 LYS A C 1
ATOM 1234 O O . LYS A 1 164 ? 11.623 1.115 -5.899 1.00 97.94 164 LYS A O 1
ATOM 1239 N N . GLN A 1 165 ? 13.679 0.296 -6.261 1.00 98.25 165 GLN A N 1
ATOM 1240 C CA . GLN A 1 165 ? 13.905 -0.137 -4.872 1.00 98.25 165 GLN A CA 1
ATOM 1241 C C . GLN A 1 165 ? 13.623 0.974 -3.849 1.00 98.25 165 GLN A C 1
ATOM 1243 O O . GLN A 1 165 ? 12.970 0.731 -2.835 1.00 98.25 165 GLN A O 1
ATOM 1248 N N . ALA A 1 166 ? 14.034 2.211 -4.147 1.00 96.62 166 ALA A N 1
ATOM 1249 C CA . ALA A 1 166 ? 13.808 3.365 -3.278 1.00 96.62 166 ALA A CA 1
ATOM 1250 C C . ALA A 1 166 ? 12.316 3.654 -3.016 1.00 96.62 166 ALA A C 1
ATOM 1252 O O . ALA A 1 166 ? 11.954 4.070 -1.916 1.00 96.62 166 ALA A O 1
ATOM 1253 N N . ASN A 1 167 ? 11.435 3.400 -3.993 1.00 97.25 167 ASN A N 1
ATOM 1254 C CA . ASN A 1 167 ? 9.994 3.563 -3.800 1.00 97.25 167 ASN A CA 1
ATOM 1255 C C . ASN A 1 167 ? 9.470 2.561 -2.762 1.00 97.25 167 ASN A C 1
ATOM 1257 O O . ASN A 1 167 ? 8.698 2.932 -1.882 1.00 97.25 167 ASN A O 1
ATOM 1261 N N . TRP A 1 168 ? 9.916 1.306 -2.825 1.00 97.94 168 TRP A N 1
ATOM 1262 C CA . TRP A 1 168 ? 9.525 0.268 -1.869 1.00 97.94 168 TRP A CA 1
ATOM 1263 C C . TRP A 1 168 ? 10.075 0.527 -0.464 1.00 97.94 168 TRP A C 1
ATOM 1265 O O . TRP A 1 168 ? 9.360 0.340 0.518 1.00 97.94 168 TRP A O 1
ATOM 1275 N N . GLU A 1 169 ? 11.300 1.037 -0.350 1.00 94.88 169 GLU A N 1
ATOM 1276 C CA . GLU A 1 169 ? 11.866 1.438 0.945 1.00 94.88 169 GLU A CA 1
ATOM 1277 C C . GLU A 1 169 ? 11.074 2.564 1.614 1.00 94.88 169 GLU A C 1
ATOM 1279 O O . GLU A 1 169 ? 10.783 2.507 2.813 1.00 94.88 169 GLU A O 1
ATOM 1284 N N . ALA A 1 170 ? 10.652 3.565 0.836 1.00 91.75 170 ALA A N 1
ATOM 1285 C CA . ALA A 1 170 ? 9.780 4.618 1.342 1.00 91.75 170 ALA A CA 1
ATOM 1286 C C . ALA A 1 170 ? 8.459 4.034 1.878 1.00 91.75 170 ALA A C 1
ATOM 1288 O O . ALA A 1 170 ? 8.036 4.371 2.985 1.00 91.75 170 ALA A O 1
ATOM 1289 N N . ARG A 1 171 ? 7.853 3.087 1.147 1.00 96.62 171 ARG A N 1
ATOM 1290 C CA . ARG A 1 171 ? 6.626 2.388 1.570 1.00 96.62 171 ARG A CA 1
ATOM 1291 C C . ARG A 1 171 ? 6.812 1.621 2.872 1.00 96.62 171 ARG A C 1
ATOM 1293 O O . ARG A 1 171 ? 5.959 1.719 3.748 1.00 96.62 171 ARG A O 1
ATOM 1300 N N . LYS A 1 172 ? 7.933 0.911 3.035 1.00 93.75 172 LYS A N 1
ATOM 1301 C CA . LYS A 1 172 ? 8.253 0.173 4.267 1.00 93.75 172 LYS A CA 1
ATOM 1302 C C . LYS A 1 172 ? 8.275 1.092 5.488 1.00 93.75 172 LYS A C 1
ATOM 1304 O O . LYS A 1 172 ? 7.702 0.748 6.520 1.00 93.75 172 LYS A O 1
ATOM 1309 N N . ARG A 1 173 ? 8.911 2.261 5.363 1.00 90.06 173 ARG A N 1
ATOM 1310 C CA . ARG A 1 173 ? 8.993 3.252 6.445 1.00 90.06 173 ARG A CA 1
ATOM 1311 C C . ARG A 1 173 ? 7.617 3.803 6.813 1.00 90.06 173 ARG A C 1
ATOM 1313 O O . ARG A 1 173 ? 7.272 3.817 7.991 1.00 90.06 173 ARG A O 1
ATOM 1320 N N . VAL A 1 174 ? 6.835 4.219 5.815 1.00 89.25 174 VAL A N 1
ATOM 1321 C CA . VAL A 1 174 ? 5.487 4.767 6.037 1.00 89.25 174 VAL A CA 1
ATOM 1322 C C . VAL A 1 174 ? 4.562 3.715 6.651 1.00 89.25 174 VAL A C 1
ATOM 1324 O O . VAL A 1 174 ? 3.872 4.011 7.619 1.00 89.25 174 VAL A O 1
ATOM 1327 N N . LEU A 1 175 ? 4.604 2.473 6.160 1.00 93.44 175 LEU A N 1
ATOM 1328 C CA . LEU A 1 175 ? 3.823 1.359 6.702 1.00 93.44 175 LEU A CA 1
ATOM 1329 C C . LEU A 1 175 ? 4.134 1.091 8.172 1.00 93.44 175 LEU A C 1
ATOM 1331 O O . LEU A 1 175 ? 3.219 0.925 8.973 1.00 93.44 175 LEU A O 1
ATOM 1335 N N . PHE A 1 176 ? 5.423 1.029 8.517 1.00 90.69 176 PHE A N 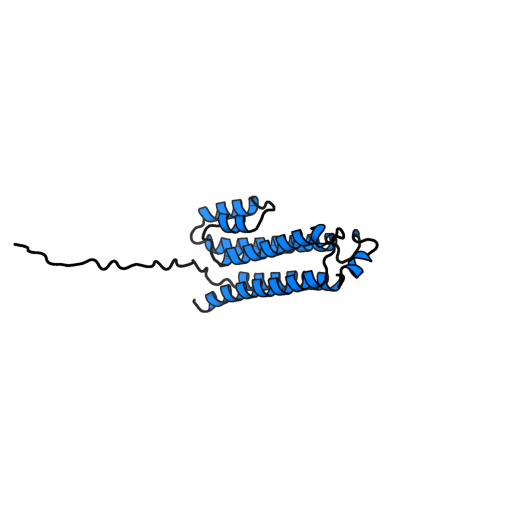1
ATOM 1336 C CA . PHE A 1 176 ? 5.844 0.800 9.893 1.00 90.69 176 PHE A CA 1
ATOM 1337 C C . PHE A 1 176 ? 5.324 1.904 10.813 1.00 90.69 176 PHE A C 1
ATOM 1339 O O . PHE A 1 176 ? 4.750 1.600 11.853 1.00 90.69 176 PHE A O 1
ATOM 1346 N N . GLN A 1 177 ? 5.466 3.168 10.407 1.00 84.62 177 GLN A N 1
ATOM 1347 C CA . GLN A 1 177 ? 4.988 4.295 11.201 1.00 84.62 177 GLN A CA 1
ATOM 1348 C C . GLN A 1 177 ? 3.464 4.286 11.355 1.00 84.62 177 GLN A C 1
ATOM 1350 O O . GLN A 1 177 ? 2.975 4.463 12.467 1.00 84.62 177 GLN A O 1
ATOM 1355 N N . ALA A 1 178 ? 2.725 4.040 10.269 1.00 85.06 178 ALA A N 1
ATOM 1356 C CA . ALA A 1 178 ? 1.268 3.975 10.298 1.00 85.06 178 ALA A CA 1
ATOM 1357 C C . ALA A 1 178 ? 0.785 2.890 11.270 1.00 85.06 178 ALA A C 1
ATOM 1359 O O . ALA A 1 178 ? 0.003 3.168 12.173 1.00 85.06 178 ALA A O 1
ATOM 1360 N N . VAL A 1 179 ? 1.313 1.667 11.155 1.00 91.06 179 VAL A N 1
ATOM 1361 C CA . VAL A 1 179 ? 0.907 0.565 12.037 1.00 91.06 179 VAL A CA 1
ATOM 1362 C C . VAL A 1 179 ? 1.363 0.805 13.476 1.00 91.06 179 VAL A C 1
ATOM 1364 O O . VAL A 1 179 ? 0.591 0.540 14.391 1.00 91.06 179 VAL A O 1
ATOM 1367 N N . LEU A 1 180 ? 2.563 1.347 13.709 1.00 86.00 180 LEU A N 1
ATOM 1368 C CA . LEU A 1 180 ? 3.023 1.690 15.058 1.00 86.00 180 LEU A CA 1
ATOM 1369 C C . LEU A 1 180 ? 2.077 2.687 15.739 1.00 86.00 180 LEU A C 1
ATOM 1371 O O . LEU A 1 180 ? 1.718 2.485 16.896 1.00 86.00 180 LEU A O 1
ATOM 1375 N N . SER A 1 181 ? 1.637 3.723 15.024 1.00 83.25 181 SER A N 1
ATOM 1376 C CA . SER A 1 181 ? 0.679 4.701 15.547 1.00 83.25 181 SER A CA 1
ATOM 1377 C C . SER A 1 181 ? -0.670 4.061 15.899 1.00 83.25 181 SER A C 1
ATOM 1379 O O . SER A 1 181 ? -1.244 4.389 16.935 1.00 83.25 181 SER A O 1
ATOM 1381 N N . ILE A 1 182 ? -1.135 3.087 15.111 1.00 85.56 182 ILE A N 1
ATOM 1382 C CA . ILE A 1 182 ? -2.350 2.310 15.412 1.00 85.56 182 ILE A CA 1
ATOM 1383 C C . ILE A 1 182 ? -2.157 1.459 16.666 1.00 85.56 182 ILE A C 1
ATOM 1385 O O . ILE A 1 182 ? -2.999 1.475 17.559 1.00 85.56 182 ILE A O 1
ATOM 1389 N N . GLN A 1 183 ? -1.031 0.752 16.764 1.00 86.56 183 GLN A N 1
ATOM 1390 C CA . GLN A 1 183 ? -0.704 -0.080 17.922 1.00 86.56 183 GLN A CA 1
ATOM 1391 C C . GLN A 1 183 ? -0.598 0.745 19.206 1.00 86.56 183 GLN A C 1
ATOM 1393 O O . GLN A 1 183 ? -1.087 0.327 20.251 1.00 86.56 183 GLN A O 1
ATOM 1398 N N . GLN A 1 184 ? 0.000 1.936 19.133 1.00 82.94 184 GLN A N 1
ATOM 1399 C CA . GLN A 1 184 ? 0.047 2.870 20.255 1.00 82.94 184 GLN A CA 1
ATOM 1400 C C . GLN A 1 184 ? -1.359 3.328 20.644 1.00 82.94 184 GLN A C 1
ATOM 1402 O O . GLN A 1 184 ? -1.712 3.231 21.816 1.00 82.94 184 GLN A O 1
ATOM 1407 N N . ALA A 1 185 ? -2.175 3.759 19.677 1.00 81.06 185 ALA A N 1
ATOM 1408 C CA . ALA A 1 185 ? -3.544 4.207 19.924 1.00 81.06 185 ALA A CA 1
ATOM 1409 C C . ALA A 1 185 ? -4.407 3.116 20.580 1.00 81.06 185 ALA A C 1
ATOM 1411 O O . ALA A 1 185 ? -5.102 3.389 21.556 1.00 81.06 185 ALA A O 1
ATOM 1412 N N . GLU A 1 186 ? -4.320 1.871 20.104 1.00 80.62 186 GLU A N 1
ATOM 1413 C CA . GLU A 1 186 ? -5.033 0.744 20.713 1.00 80.62 186 GLU A CA 1
ATOM 1414 C C . GLU A 1 186 ? -4.429 0.332 22.067 1.00 80.62 186 GLU A C 1
ATOM 1416 O O . GLU A 1 186 ? -5.153 -0.009 23.001 1.00 80.62 186 GLU A O 1
ATOM 1421 N N . GLY A 1 187 ? -3.106 0.413 22.220 1.00 75.81 187 GLY A N 1
ATOM 1422 C CA . GLY A 1 187 ? -2.405 0.127 23.470 1.00 75.81 187 GLY A CA 1
ATOM 1423 C C . GLY A 1 187 ? -2.747 1.100 24.601 1.00 75.81 187 GLY A C 1
ATOM 1424 O O . GLY A 1 187 ? -2.920 0.662 25.738 1.00 75.81 187 GLY A O 1
ATOM 1425 N N . PHE A 1 188 ? -2.919 2.395 24.307 1.00 74.44 188 PHE A N 1
ATOM 1426 C CA . PHE A 1 188 ? -3.346 3.392 25.298 1.00 74.44 188 PHE A CA 1
ATOM 1427 C C . PHE A 1 188 ? -4.694 3.037 25.933 1.00 74.44 188 PHE A C 1
ATOM 1429 O O . PHE A 1 188 ? -4.871 3.213 27.137 1.00 74.44 188 PHE A O 1
ATOM 1436 N N . LYS A 1 189 ? -5.618 2.456 25.161 1.00 75.38 189 LYS A N 1
ATOM 1437 C CA . LYS A 1 189 ? -6.928 2.019 25.667 1.00 75.38 189 LYS A CA 1
ATOM 1438 C C . LYS A 1 189 ? -6.813 0.910 26.706 1.00 75.38 189 LYS A C 1
ATOM 1440 O O . LYS A 1 189 ? -7.571 0.889 27.668 1.00 75.38 189 LYS A O 1
ATOM 1445 N N . LYS A 1 190 ? -5.837 0.012 26.540 1.00 67.62 190 LYS A N 1
ATOM 1446 C CA . LYS A 1 190 ? -5.590 -1.102 27.464 1.00 67.62 190 LYS A CA 1
ATOM 1447 C C . LYS A 1 190 ? -5.145 -0.629 28.854 1.00 67.62 190 LYS A C 1
ATOM 1449 O O . LYS A 1 190 ? -5.410 -1.320 29.828 1.00 67.62 190 LYS A O 1
ATOM 1454 N N . GLY A 1 191 ? -4.451 0.509 28.940 1.00 57.09 191 GLY A N 1
ATOM 1455 C CA . GLY A 1 191 ? -3.973 1.084 30.205 1.00 57.09 191 GLY A CA 1
ATOM 1456 C C . GLY A 1 191 ? -4.930 2.084 30.863 1.00 57.09 191 GLY A C 1
ATOM 1457 O O . GLY A 1 191 ? -4.688 2.475 32.000 1.00 57.09 191 GLY A O 1
ATOM 1458 N N . GLY A 1 192 ? -5.979 2.512 30.153 1.00 53.41 192 GLY A N 1
ATOM 1459 C CA . GLY A 1 192 ? -7.006 3.437 30.646 1.00 53.41 192 GLY A CA 1
ATOM 1460 C C . GLY A 1 192 ? -8.354 2.781 30.968 1.00 53.41 192 GLY A C 1
ATOM 1461 O O . GLY A 1 192 ? -9.322 3.511 31.160 1.00 53.41 192 GLY A O 1
ATOM 1462 N N . SER A 1 193 ? -8.418 1.442 30.971 1.00 44.59 193 SER A N 1
ATOM 1463 C CA . SER A 1 193 ? -9.594 0.641 31.355 1.00 44.59 193 SER A CA 1
ATOM 1464 C C . SER A 1 193 ? -9.489 0.168 32.801 1.00 44.59 193 SER A C 1
ATOM 1466 O O . SER A 1 193 ? -8.377 -0.271 33.175 1.00 44.59 193 SER A O 1
#

Secondary structure (DSSP, 8-state):
----------------------PPP-HHHHHHHHHHHHHHHHHHHHHHHHS-SSHHHHHT-S-GGGSTTBGGGTHHHHHHHHHHHHHHHHHHHHHHHHHHTTHHHHHHHHHHHT--SS-THHHHHHTTT--HHHHHHHHHHHHHHHHHHHHH-HHHHTTSSB--HHHHHHHHHHHHHHHHHHHHHHHHHHH--

pLDDT: mean 77.5, std 21.5, range [36.66, 98.56]

Sequence (193 aa):
MARLWAVLLLAPMIGGCAMQLVQPYDAKLVSGAEAFYKKAATMVQEGRAASPGSDAERAAIADPSVHPAHFSRFESRYD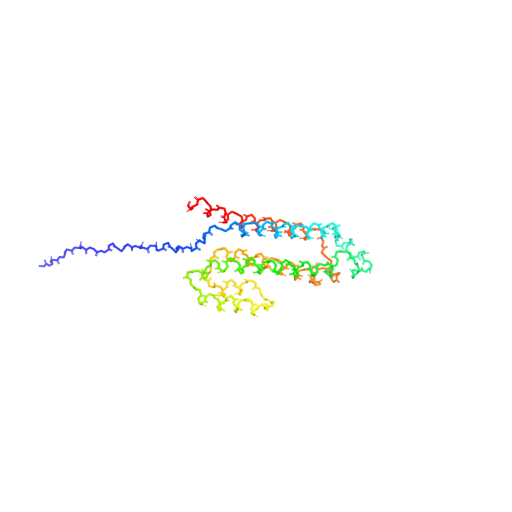KLIIESEALILRAAAAELGERGADLHERIEQAIEGLLPGPCQALAAELGPGSLTVKNFVDLKCLVLEWRRQHADPTLTRASGILKQANWEARKRVLFQAVLSIQQAEGFKKGGS

Radius of gyration: 23.26 Å; chains: 1; bounding box: 48×71×67 Å